Protein AF-A0A1H8EDW8-F1 (afdb_monomer)

Solvent-accessible surface area (backbone atoms only — not comparable to full-atom values): 11676 Å² total; per-residue (Å²): 140,81,87,70,78,79,66,69,90,59,44,51,80,89,35,45,65,49,53,5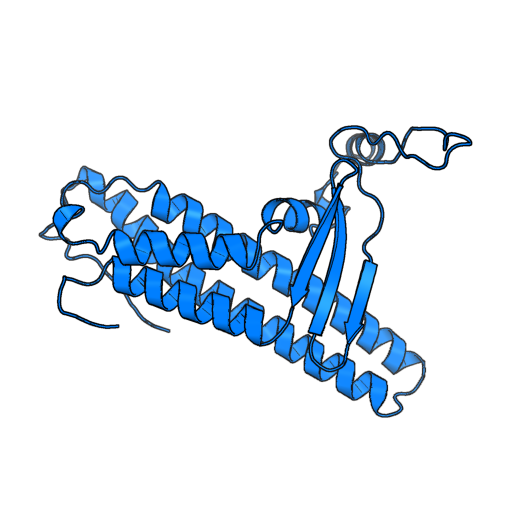3,47,39,40,52,32,56,49,50,37,52,51,21,39,52,44,26,43,53,17,41,51,46,26,55,50,24,52,52,50,43,72,72,70,45,56,75,70,54,34,55,52,25,54,50,43,36,51,49,18,58,37,46,28,41,49,18,55,31,52,32,52,52,35,52,51,51,56,72,64,53,76,49,76,71,53,53,87,48,37,36,64,66,35,39,50,50,20,52,49,52,47,46,73,77,46,73,39,37,74,59,41,35,71,66,57,48,53,78,63,77,65,27,90,43,74,69,44,44,57,68,31,42,84,86,71,79,82,45,99,80,76,62,77,85,50,54,86,66,27,62,54,70,85,43,76,52,80,51,99,73,36,38,36,42,37,33,31,50,52,63,39,82,36,58,53,68,47,32,64,73,52,46,53,47,44,50,52,27,48,52,25,47,54,38,14,69,32,55,84,93,55,83,124

Secondary structure (DSSP, 8-state):
-------TTTS-GGGHHHHHHHHHHHHHHHHHHHHHHHHHHHHHHHHHHHHTT--HHHHHHHHHHHHHHHHHHHHHHHHHHHHHHHHHH---TTTTTTS-HHHHHHHHHHHHHH-TTHHHHHHHHS-TTTT-SSHHHHHHHS--SPPPTT----PPTT-EEEEEEEEETTEEEEEEEETTEEEEEEEEHHHHHHHHHHHHHHHHHHS-TT---

pLDDT: mean 84.95, std 16.64, range [42.22, 98.44]

Foldseek 3Di:
DDADADDPVLFDPVQVVLRVLLRVLLVLLVVLLVQLVVLLVQLLVLVVCLVVDDDPVSVVVSVVSNLVSQLSNLVSLVSNVVSLVSNVPRDTPSCLVFFDVVLNVVLVVLSCVQAVCSVQVNLQSPDLCVQPVDPVSNVVQDQPDDQPPVNQDQFDQNHWDDWDWDDDNFWIKTWIAHSNDIDIHISGPVSSVSSVSSSQSSSNRRDGPPDHD

Sequence (213 aa):
MRFFQFDRSLISFDERADAEQVERCLLSMQRAEEDFRSSLDLYNYAFRRKRGGSVPYESKRMVQWMKIAGRNGAIAANSFSQMTIIINGADLPSVRGEWNADAKKKARRLFQCEFPDILAIRASAAHPEELGTNPAERMKHRLKQPVSLSGVLQAAAGTFVSDHLSAYDSKLVYNATYNGVMVGYELSEPKADALSRAVDLYFNAFLPVGQEA

Mean predicted aligned error: 7.92 Å

Structure (mmCIF, N/CA/C/O backbone):
data_AF-A0A1H8EDW8-F1
#
_entry.id   AF-A0A1H8EDW8-F1
#
loop_
_atom_site.group_PDB
_atom_site.id
_atom_site.type_symbol
_atom_site.label_atom_id
_atom_site.label_alt_id
_atom_site.label_comp_id
_atom_site.label_asym_id
_atom_site.label_entity_id
_atom_site.label_seq_id
_atom_site.pdbx_PDB_ins_code
_atom_site.Cartn_x
_atom_site.Cartn_y
_atom_site.Cartn_z
_atom_site.occupancy
_atom_site.B_iso_or_equiv
_atom_site.auth_seq_id
_atom_site.auth_comp_id
_atom_site.auth_asym_id
_atom_site.auth_atom_id
_atom_site.pdbx_PDB_model_num
ATOM 1 N N . MET A 1 1 ? -14.164 5.929 -5.049 1.00 86.06 1 MET A N 1
ATOM 2 C CA . MET A 1 1 ? -13.861 6.329 -3.657 1.00 86.06 1 MET A CA 1
ATOM 3 C C . MET A 1 1 ? -15.050 5.998 -2.760 1.00 86.06 1 MET A C 1
ATOM 5 O O . MET A 1 1 ? -16.156 6.413 -3.085 1.00 86.06 1 MET A O 1
ATOM 9 N N . ARG A 1 2 ? -14.846 5.227 -1.684 1.00 92.06 2 ARG A N 1
ATOM 10 C CA . ARG A 1 2 ? -15.891 4.929 -0.681 1.00 92.06 2 ARG A CA 1
ATOM 11 C C . ARG A 1 2 ? -15.711 5.851 0.513 1.00 92.06 2 ARG A C 1
ATOM 13 O O . ARG A 1 2 ? -14.583 6.129 0.907 1.00 92.06 2 ARG A O 1
ATOM 20 N N . PHE A 1 3 ? -16.817 6.296 1.084 1.00 90.88 3 PHE A N 1
ATOM 21 C CA . PHE A 1 3 ? -16.811 7.113 2.286 1.00 90.88 3 PHE A CA 1
ATOM 22 C C . PHE A 1 3 ? -17.249 6.260 3.473 1.00 90.88 3 PHE A C 1
ATOM 24 O O . PHE A 1 3 ? -18.213 5.507 3.368 1.00 90.88 3 PHE A O 1
ATOM 31 N N . PHE A 1 4 ? -16.524 6.370 4.580 1.00 92.00 4 PHE A N 1
ATOM 32 C CA . PHE A 1 4 ? -16.867 5.735 5.843 1.00 92.00 4 PHE A CA 1
ATOM 33 C C . PHE A 1 4 ? -16.795 6.792 6.936 1.00 92.00 4 PHE A C 1
ATOM 35 O O . PHE A 1 4 ? -15.835 7.563 6.989 1.00 92.00 4 PHE A O 1
ATOM 42 N N . GLN A 1 5 ? -17.806 6.810 7.794 1.00 93.88 5 GLN A N 1
ATOM 43 C CA . GLN A 1 5 ? -17.860 7.672 8.960 1.00 93.88 5 GLN A CA 1
ATOM 44 C C . GLN A 1 5 ? -18.512 6.896 10.096 1.00 93.88 5 GLN A C 1
ATOM 46 O O . GLN A 1 5 ? -19.554 6.272 9.905 1.00 93.88 5 GLN A O 1
ATOM 51 N N . PHE A 1 6 ? -17.902 6.943 11.274 1.00 92.44 6 PHE A N 1
ATOM 52 C CA . PHE A 1 6 ? -18.491 6.363 12.463 1.00 92.44 6 PHE A CA 1
ATOM 53 C C . PHE A 1 6 ? -19.706 7.168 12.927 1.00 92.44 6 PHE A C 1
ATOM 55 O O . PHE A 1 6 ? -19.716 8.404 12.870 1.00 92.44 6 PHE A O 1
ATOM 62 N N . ASP A 1 7 ? -20.690 6.471 13.491 1.00 92.44 7 ASP A N 1
ATOM 63 C CA . ASP A 1 7 ? -21.786 7.116 14.202 1.00 92.44 7 ASP A CA 1
ATOM 64 C C . ASP A 1 7 ? -21.252 7.815 15.463 1.00 92.44 7 ASP A C 1
ATOM 66 O O . ASP A 1 7 ? -20.829 7.192 16.439 1.00 92.44 7 ASP A O 1
ATOM 70 N N . ARG A 1 8 ? -21.268 9.150 15.442 1.00 93.69 8 ARG A N 1
ATOM 71 C CA . ARG A 1 8 ? -20.778 9.989 16.544 1.00 93.69 8 ARG A CA 1
ATOM 72 C C . ARG A 1 8 ? -21.615 9.862 17.818 1.00 93.69 8 ARG A C 1
ATOM 74 O O . ARG A 1 8 ? -21.144 10.303 18.865 1.00 93.69 8 ARG A O 1
ATOM 81 N N . SER A 1 9 ? -22.826 9.305 17.741 1.00 94.12 9 SER A N 1
ATOM 82 C CA . SER A 1 9 ? -23.663 9.027 18.913 1.00 94.12 9 SER A CA 1
ATOM 83 C C . SER A 1 9 ? -23.181 7.811 19.712 1.00 94.12 9 SER A C 1
ATOM 85 O O . SER A 1 9 ? -23.427 7.748 20.914 1.00 94.12 9 SER A O 1
ATOM 87 N N . LEU A 1 10 ? -22.439 6.900 19.071 1.00 91.69 10 LEU A N 1
ATOM 88 C CA . LEU A 1 10 ? -21.898 5.681 19.679 1.00 91.69 10 LEU A CA 1
ATOM 89 C C . LEU A 1 10 ? -20.472 5.855 20.218 1.00 91.69 10 LEU A C 1
ATOM 91 O O . LEU A 1 10 ? -19.968 4.980 20.912 1.00 91.69 10 LEU A O 1
ATOM 95 N N . ILE A 1 11 ? -19.809 6.972 19.902 1.00 94.25 11 ILE A N 1
ATOM 96 C CA . ILE A 1 11 ? -18.413 7.225 20.278 1.00 94.25 11 ILE A CA 1
ATOM 97 C C . ILE A 1 11 ? -18.340 8.235 21.424 1.00 94.25 11 ILE A C 1
ATOM 99 O O . ILE A 1 11 ? -18.858 9.355 21.324 1.00 94.25 11 ILE A O 1
ATOM 103 N N . SER A 1 12 ? -17.636 7.856 22.494 1.00 95.81 12 SER A N 1
ATOM 104 C CA . SER A 1 12 ? -17.325 8.746 23.616 1.00 95.81 12 SER A CA 1
ATOM 105 C C . SER A 1 12 ? -16.537 9.980 23.152 1.00 95.81 12 SER A C 1
ATOM 107 O O . SER A 1 12 ? -15.856 9.953 22.131 1.00 95.81 12 SER A O 1
ATOM 109 N N . PHE A 1 13 ? -16.632 11.103 23.869 1.00 96.38 13 PHE A N 1
ATOM 110 C CA . PHE A 1 13 ? -15.974 12.345 23.438 1.00 96.38 13 PHE A CA 1
ATOM 111 C C . PHE A 1 13 ? -14.454 12.180 23.255 1.00 96.38 13 PHE A C 1
ATOM 113 O O . PHE A 1 13 ? -13.912 12.659 22.259 1.00 96.38 13 PHE A O 1
ATOM 120 N N . ASP A 1 14 ? -13.807 11.443 24.161 1.00 96.81 14 ASP A N 1
ATOM 121 C CA . ASP A 1 14 ? -12.355 11.232 24.173 1.00 96.81 14 ASP A CA 1
ATOM 122 C C . ASP A 1 14 ? -11.869 10.339 23.014 1.00 96.81 14 ASP A C 1
ATOM 124 O O . ASP A 1 14 ? -10.731 10.460 22.570 1.00 96.81 14 ASP A O 1
ATOM 128 N N . GLU A 1 15 ? -12.745 9.498 22.458 1.00 96.31 15 GLU A N 1
ATOM 129 C CA . GLU A 1 15 ? -12.448 8.593 21.338 1.00 96.31 15 GLU A CA 1
ATOM 130 C C . GLU A 1 15 ? -12.620 9.248 19.954 1.00 96.31 15 GLU A C 1
ATOM 132 O O . GLU A 1 15 ? -12.196 8.700 18.934 1.00 96.31 15 GLU A O 1
ATOM 137 N N . ARG A 1 16 ? -13.242 10.432 19.872 1.00 95.62 16 ARG A N 1
ATOM 138 C CA . ARG A 1 16 ? -13.590 11.058 18.580 1.00 95.62 16 ARG A CA 1
ATOM 139 C C . ARG A 1 16 ? -12.375 11.361 17.711 1.00 95.62 16 ARG A C 1
ATOM 141 O O . ARG A 1 16 ? -12.452 11.193 16.497 1.00 95.62 16 ARG A O 1
ATOM 148 N N . ALA A 1 17 ? -11.265 11.778 18.318 1.00 95.94 17 ALA A N 1
ATOM 149 C CA . ALA A 1 17 ? -10.036 12.083 17.589 1.00 95.94 17 ALA A CA 1
ATOM 150 C C . ALA A 1 17 ? -9.450 10.833 16.908 1.00 95.94 17 ALA A C 1
ATOM 152 O O . ALA A 1 17 ? -9.064 10.892 15.738 1.00 95.94 17 ALA A O 1
ATOM 153 N N . ASP A 1 18 ? -9.451 9.696 17.606 1.00 95.81 18 ASP A N 1
ATOM 154 C CA . ASP A 1 18 ? -8.995 8.411 17.072 1.00 95.81 18 ASP A CA 1
ATOM 155 C C . ASP A 1 18 ? -9.949 7.887 15.991 1.00 95.81 18 ASP A C 1
ATOM 157 O O . ASP A 1 18 ? -9.503 7.395 14.952 1.00 95.81 18 ASP A O 1
ATOM 161 N N . ALA A 1 19 ? -11.261 8.059 16.176 1.00 96.00 19 ALA A N 1
ATOM 162 C CA . ALA A 1 19 ? -12.271 7.688 15.189 1.00 96.00 19 ALA A CA 1
ATOM 163 C C . ALA A 1 19 ? -12.105 8.481 13.883 1.00 96.00 19 ALA A C 1
ATOM 165 O O . ALA A 1 19 ? -12.037 7.895 12.801 1.00 96.00 19 ALA A O 1
ATOM 166 N N . GLU A 1 20 ? -11.953 9.805 13.973 1.00 96.31 20 GLU A N 1
ATOM 167 C CA . GLU A 1 20 ? -11.641 10.662 12.824 1.00 96.31 20 GLU A CA 1
ATOM 168 C C . GLU A 1 20 ? -10.314 10.281 12.164 1.00 96.31 20 GLU A C 1
ATOM 170 O O . GLU A 1 20 ? -10.183 10.312 10.938 1.00 96.31 20 GLU A O 1
ATOM 175 N N . GLN A 1 21 ? -9.308 9.916 12.961 1.00 97.12 21 GLN A N 1
ATOM 176 C CA . GLN A 1 21 ? -8.026 9.475 12.433 1.00 97.12 21 GLN A CA 1
ATOM 177 C C . GLN A 1 21 ? -8.173 8.178 11.629 1.00 97.12 21 GLN A C 1
ATOM 179 O O . GLN A 1 21 ? -7.622 8.091 10.532 1.00 97.12 21 GLN A O 1
ATOM 184 N N . VAL A 1 22 ? -8.944 7.204 12.120 1.00 96.44 22 VAL A N 1
ATOM 185 C CA . VAL A 1 22 ? -9.248 5.961 11.394 1.00 96.44 22 VAL A CA 1
ATOM 186 C C . VAL A 1 22 ? -9.993 6.250 10.087 1.00 96.44 22 VAL A C 1
ATOM 188 O O . VAL A 1 22 ? -9.590 5.735 9.046 1.00 96.44 22 VAL A O 1
ATOM 191 N N . GLU A 1 23 ? -11.011 7.115 10.097 1.00 96.44 23 GLU A N 1
ATOM 192 C CA . GLU A 1 23 ? -11.750 7.524 8.888 1.00 96.44 23 GLU A CA 1
ATOM 193 C C . GLU A 1 23 ? -10.827 8.154 7.835 1.00 96.44 23 GLU A C 1
ATOM 195 O O . GLU A 1 23 ? -10.845 7.772 6.660 1.00 96.44 23 GLU A O 1
ATOM 200 N N . ARG A 1 24 ? -9.955 9.082 8.259 1.00 97.56 24 ARG A N 1
ATOM 201 C CA . ARG A 1 24 ? -8.940 9.684 7.381 1.00 97.56 24 ARG A CA 1
ATOM 202 C C . ARG A 1 24 ? -7.987 8.629 6.832 1.00 97.56 24 ARG A C 1
ATOM 204 O O . ARG A 1 24 ? -7.690 8.649 5.639 1.00 97.56 24 ARG A O 1
ATOM 211 N N . CYS A 1 25 ? -7.531 7.700 7.671 1.00 97.69 25 CYS A N 1
ATOM 212 C CA . CYS A 1 25 ? -6.653 6.617 7.247 1.00 97.69 25 CYS A CA 1
ATOM 213 C C . CYS A 1 25 ? -7.323 5.710 6.205 1.00 97.69 25 CYS A C 1
ATOM 215 O O . CYS A 1 25 ? -6.673 5.384 5.216 1.00 97.69 25 CYS A O 1
ATOM 217 N N . LEU A 1 26 ? -8.605 5.358 6.356 1.00 96.94 26 LEU A N 1
ATOM 218 C CA . LEU A 1 26 ? -9.342 4.560 5.366 1.00 96.94 26 LEU A CA 1
ATOM 219 C C . LEU A 1 26 ? -9.411 5.260 4.001 1.00 96.94 26 LEU A C 1
ATOM 221 O O . LEU A 1 26 ? -9.128 4.638 2.976 1.00 96.94 26 LEU A O 1
ATOM 225 N N . LEU A 1 27 ? -9.701 6.565 3.974 1.00 97.19 27 LEU A N 1
ATOM 226 C CA . LEU A 1 27 ? -9.660 7.361 2.740 1.00 97.19 27 LEU A CA 1
ATOM 227 C C . LEU A 1 27 ? -8.246 7.421 2.143 1.00 97.19 27 LEU A C 1
ATOM 229 O O . LEU A 1 27 ? -8.068 7.264 0.935 1.00 97.19 27 LEU A O 1
ATOM 233 N N . SER A 1 28 ? -7.223 7.613 2.978 1.00 97.50 28 SER A N 1
ATOM 234 C CA . SER A 1 28 ? -5.823 7.604 2.545 1.00 97.50 28 SER A CA 1
ATOM 235 C C . SER A 1 28 ? -5.378 6.249 1.992 1.00 97.50 28 SER A C 1
ATOM 237 O O . SER A 1 28 ? -4.546 6.223 1.090 1.00 97.50 28 SER A O 1
ATOM 239 N N . MET A 1 29 ? -5.926 5.133 2.479 1.00 97.69 29 MET A N 1
ATOM 240 C CA . MET A 1 29 ? -5.639 3.799 1.939 1.00 97.69 29 MET A CA 1
ATOM 241 C C . MET A 1 29 ? -6.199 3.611 0.533 1.00 97.69 29 MET A C 1
ATOM 243 O O . MET A 1 29 ? -5.516 3.019 -0.297 1.00 97.69 29 MET A O 1
ATOM 247 N N . GLN A 1 30 ? -7.390 4.148 0.244 1.00 97.75 30 GLN A N 1
ATOM 248 C CA . GLN A 1 30 ? -7.935 4.144 -1.120 1.00 97.75 30 GLN A CA 1
ATOM 249 C C . GLN A 1 30 ? -7.043 4.932 -2.071 1.00 97.75 30 GLN A C 1
ATOM 251 O O . GLN A 1 30 ? -6.665 4.425 -3.116 1.00 97.75 30 GLN A O 1
ATOM 256 N N . ARG A 1 31 ? -6.624 6.135 -1.665 1.00 98.12 31 ARG A N 1
ATOM 257 C CA . ARG A 1 31 ? -5.706 6.954 -2.470 1.00 98.12 31 ARG A CA 1
ATOM 258 C C . ARG A 1 31 ? -4.367 6.255 -2.696 1.00 98.12 31 ARG A C 1
ATOM 260 O O . ARG A 1 31 ? -3.862 6.260 -3.806 1.00 98.12 31 ARG A O 1
ATOM 267 N N . ALA A 1 32 ? -3.815 5.611 -1.668 1.00 97.81 32 ALA A N 1
ATOM 268 C CA . ALA A 1 32 ? -2.581 4.842 -1.803 1.00 97.81 32 ALA A CA 1
ATOM 269 C C . ALA A 1 32 ? -2.734 3.649 -2.767 1.00 97.81 32 ALA A C 1
ATOM 271 O O . ALA A 1 32 ? -1.799 3.323 -3.493 1.00 97.81 32 ALA A O 1
ATOM 272 N N . GLU A 1 33 ? -3.894 2.995 -2.798 1.00 98.12 33 GLU A N 1
ATOM 273 C CA . GLU A 1 33 ? -4.189 1.942 -3.775 1.00 98.12 33 GLU A CA 1
ATOM 274 C C . GLU A 1 33 ? -4.312 2.502 -5.204 1.00 98.12 33 GLU A C 1
ATOM 276 O O . GLU A 1 33 ? -3.674 1.976 -6.120 1.00 98.12 33 GLU A O 1
ATOM 281 N N . GLU A 1 34 ? -5.021 3.618 -5.382 1.00 98.25 34 GLU A N 1
ATOM 282 C CA . GLU A 1 34 ? -5.145 4.335 -6.660 1.00 98.25 34 GLU A CA 1
ATOM 283 C C . GLU A 1 34 ? -3.776 4.828 -7.180 1.00 98.25 34 GLU A C 1
ATOM 285 O O . GLU A 1 34 ? -3.457 4.671 -8.363 1.00 98.25 34 GLU A O 1
ATOM 290 N N . ASP A 1 35 ? -2.921 5.359 -6.302 1.00 98.19 35 ASP A N 1
ATOM 291 C CA . ASP A 1 35 ? -1.556 5.800 -6.621 1.00 98.19 35 ASP A CA 1
ATOM 292 C C . ASP A 1 35 ? -0.660 4.623 -7.042 1.00 98.19 35 ASP A C 1
ATOM 294 O O . ASP A 1 35 ? 0.172 4.742 -7.953 1.00 98.19 35 ASP A O 1
ATOM 298 N N . PHE A 1 36 ? -0.832 3.461 -6.403 1.00 97.81 36 PHE A N 1
ATOM 299 C CA . PHE A 1 36 ? -0.118 2.240 -6.772 1.00 97.81 36 PHE A CA 1
ATOM 300 C C . PHE A 1 36 ? -0.534 1.761 -8.168 1.00 97.81 36 PHE A C 1
ATOM 302 O O . PHE A 1 36 ? 0.333 1.479 -8.999 1.00 97.81 36 PHE A O 1
ATOM 309 N N . ARG A 1 37 ? -1.842 1.733 -8.460 1.00 98.44 37 ARG A N 1
ATOM 310 C CA . ARG A 1 37 ? -2.369 1.403 -9.797 1.00 98.44 37 ARG A CA 1
ATOM 311 C C . ARG A 1 37 ? -1.885 2.384 -10.858 1.00 98.44 37 ARG A C 1
ATOM 313 O O . ARG A 1 37 ? -1.361 1.965 -11.882 1.00 98.44 37 ARG A O 1
ATOM 320 N N . SER A 1 38 ? -1.929 3.680 -10.568 1.00 98.44 38 SER A N 1
ATOM 321 C CA . SER A 1 38 ? -1.423 4.719 -11.473 1.00 98.44 38 SER A CA 1
ATOM 322 C C . SER A 1 38 ? 0.071 4.544 -11.774 1.00 98.44 38 SER A C 1
ATOM 324 O O . SER A 1 38 ? 0.531 4.755 -12.899 1.00 98.44 38 SER A O 1
ATOM 326 N N . SER A 1 39 ? 0.849 4.107 -10.779 1.00 97.75 39 SER A N 1
ATOM 327 C CA . SER A 1 39 ? 2.265 3.774 -10.958 1.00 97.75 39 SER A CA 1
ATOM 328 C C . SER A 1 39 ? 2.452 2.548 -11.858 1.00 97.75 39 SER A C 1
ATOM 330 O O . SER A 1 39 ? 3.327 2.550 -12.726 1.00 97.75 39 SER A O 1
ATOM 332 N N . LEU A 1 40 ? 1.619 1.517 -11.698 1.00 98.25 40 LEU A N 1
ATOM 333 C CA . LEU A 1 40 ? 1.610 0.339 -12.565 1.00 98.25 40 LEU A CA 1
ATOM 334 C C . LEU A 1 40 ? 1.231 0.695 -14.013 1.00 98.25 40 LEU A C 1
ATOM 336 O O . LEU A 1 40 ? 1.900 0.251 -14.947 1.00 98.25 40 LEU A O 1
ATOM 340 N N . ASP A 1 41 ? 0.237 1.556 -14.213 1.00 98.19 41 ASP A N 1
ATOM 341 C CA . ASP A 1 41 ? -0.164 2.035 -15.539 1.00 98.19 41 ASP A CA 1
ATOM 342 C C . ASP A 1 41 ? 0.962 2.805 -16.233 1.00 98.19 41 ASP A C 1
ATOM 344 O O . ASP A 1 41 ? 1.266 2.558 -17.408 1.00 98.19 41 ASP A O 1
ATOM 348 N N . LEU A 1 42 ? 1.645 3.687 -15.495 1.00 97.75 42 LEU A N 1
ATOM 349 C CA . LEU A 1 42 ? 2.825 4.395 -15.986 1.00 97.75 42 LEU A CA 1
ATOM 350 C C . LEU A 1 42 ? 3.931 3.415 -16.398 1.00 97.75 42 LEU A C 1
ATOM 352 O O . LEU A 1 42 ? 4.547 3.588 -17.457 1.00 97.75 42 LEU A O 1
ATOM 356 N N . TYR A 1 43 ? 4.173 2.378 -15.592 1.00 97.31 43 TYR A N 1
ATOM 357 C CA . TYR A 1 43 ? 5.125 1.324 -15.924 1.00 97.31 43 TYR A CA 1
ATOM 358 C C . TYR A 1 43 ? 4.736 0.606 -17.222 1.00 97.31 43 TYR A C 1
ATOM 360 O O . TYR A 1 43 ? 5.535 0.561 -18.160 1.00 97.31 43 TYR A O 1
ATOM 368 N N . ASN A 1 44 ? 3.501 0.109 -17.308 1.00 96.81 44 ASN A N 1
ATOM 369 C CA . ASN A 1 44 ? 2.985 -0.625 -18.462 1.00 96.81 44 ASN A CA 1
ATOM 370 C C . ASN A 1 44 ? 3.032 0.220 -19.742 1.00 96.81 44 ASN A C 1
ATOM 372 O O . ASN A 1 44 ? 3.327 -0.288 -20.829 1.00 96.81 44 ASN A O 1
ATOM 376 N N . TYR A 1 45 ? 2.751 1.520 -19.639 1.00 96.00 45 TYR A N 1
ATOM 377 C CA . TYR A 1 45 ? 2.896 2.465 -20.743 1.00 96.00 45 TYR A CA 1
ATOM 378 C C . TYR A 1 45 ? 4.362 2.603 -21.181 1.00 96.00 45 TYR A C 1
ATOM 380 O O . TYR A 1 45 ? 4.686 2.375 -22.352 1.00 96.00 45 TYR A O 1
ATOM 388 N N . ALA A 1 46 ? 5.261 2.927 -20.246 1.00 95.56 46 ALA A N 1
ATOM 389 C CA . ALA A 1 46 ? 6.673 3.156 -20.542 1.00 95.56 46 ALA A CA 1
ATOM 390 C C . ALA A 1 46 ? 7.355 1.898 -21.104 1.00 95.56 46 ALA A C 1
ATOM 392 O O . ALA A 1 46 ? 8.127 1.971 -22.065 1.00 95.56 46 ALA A O 1
ATOM 393 N N . PHE A 1 47 ? 7.030 0.733 -20.545 1.00 95.25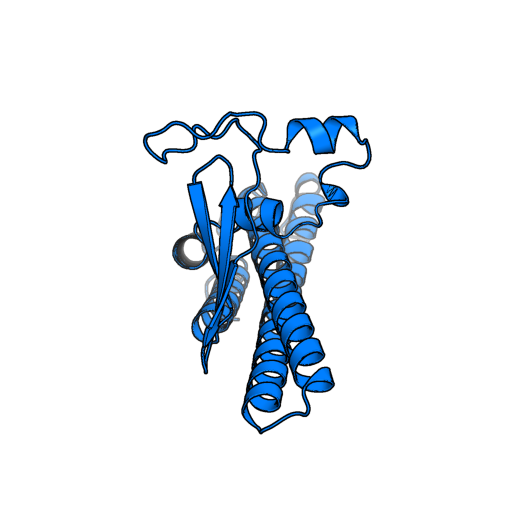 47 PHE A N 1
ATOM 394 C CA . PHE A 1 47 ? 7.559 -0.553 -20.970 1.00 95.25 47 PHE A CA 1
ATOM 395 C C . PHE A 1 47 ? 7.129 -0.907 -22.402 1.00 95.25 47 PHE A C 1
ATOM 397 O O . PHE A 1 47 ? 7.981 -1.199 -23.249 1.00 95.25 47 PHE A O 1
ATOM 404 N N . ARG A 1 48 ? 5.827 -0.806 -22.716 1.00 94.31 48 ARG A N 1
ATOM 405 C CA . ARG A 1 48 ? 5.308 -1.054 -24.075 1.00 94.31 48 ARG A CA 1
ATOM 406 C C . ARG A 1 48 ? 5.928 -0.108 -25.098 1.00 94.31 48 ARG A C 1
ATOM 408 O O . ARG A 1 48 ? 6.364 -0.552 -26.161 1.00 94.31 48 ARG A O 1
ATOM 415 N N . ARG A 1 49 ? 6.037 1.182 -24.765 1.00 93.50 49 ARG A N 1
ATOM 416 C CA . ARG A 1 49 ? 6.637 2.186 -25.654 1.00 93.50 49 ARG A CA 1
ATOM 417 C C . ARG A 1 49 ? 8.115 1.901 -25.926 1.00 93.50 49 ARG A C 1
ATOM 419 O O . ARG A 1 49 ? 8.548 2.018 -27.068 1.00 93.50 49 ARG A O 1
ATOM 426 N N . LYS A 1 50 ? 8.868 1.466 -24.910 1.00 91.75 50 LYS A N 1
ATOM 427 C CA . LYS A 1 50 ? 10.273 1.059 -25.053 1.00 91.75 50 LYS A CA 1
ATOM 428 C C . LYS A 1 50 ? 10.433 -0.163 -25.967 1.00 91.75 50 LYS A C 1
ATOM 430 O O . LYS A 1 50 ? 11.345 -0.181 -26.790 1.00 91.75 50 LYS A O 1
ATOM 435 N N . ARG A 1 51 ? 9.568 -1.182 -25.839 1.00 89.75 51 ARG A N 1
ATOM 436 C CA . ARG A 1 51 ? 9.613 -2.389 -26.691 1.00 89.75 51 ARG A CA 1
ATOM 437 C C . ARG A 1 51 ? 9.222 -2.116 -28.143 1.00 89.75 51 ARG A C 1
ATOM 439 O O . ARG A 1 51 ? 9.769 -2.758 -29.030 1.00 89.75 51 ARG A O 1
ATOM 446 N N . GLY A 1 52 ? 8.327 -1.161 -28.393 1.00 88.50 52 GLY A N 1
ATOM 447 C CA . GLY A 1 52 ? 7.817 -0.822 -29.727 1.00 88.50 52 GLY A CA 1
ATOM 448 C C . GLY A 1 52 ? 8.799 -0.123 -30.680 1.00 88.50 52 GLY A C 1
ATOM 449 O O . GLY A 1 52 ? 8.348 0.491 -31.639 1.00 88.50 52 GLY A O 1
ATOM 450 N N . GLY A 1 53 ? 10.113 -0.176 -30.433 1.00 77.44 53 GLY A N 1
ATOM 451 C CA . GLY A 1 53 ? 11.124 0.375 -31.346 1.00 77.44 53 GLY A CA 1
ATOM 452 C C . GLY A 1 53 ? 11.390 1.878 -31.200 1.00 77.44 53 GLY A C 1
ATOM 453 O O . GLY A 1 53 ? 11.746 2.533 -32.174 1.00 77.44 53 GLY A O 1
ATOM 454 N N . SER A 1 54 ? 11.228 2.439 -29.996 1.00 74.88 54 SER A N 1
ATOM 455 C CA . SER A 1 54 ? 11.520 3.854 -29.717 1.00 74.88 54 SER A CA 1
ATOM 456 C C . SER A 1 54 ? 12.966 4.239 -30.074 1.00 74.88 54 SER A C 1
ATOM 458 O O . SER A 1 54 ? 13.892 3.470 -29.795 1.00 74.88 54 SER A O 1
ATOM 460 N N . VAL A 1 55 ? 13.182 5.449 -30.610 1.00 81.50 55 VAL A N 1
ATOM 461 C CA . VAL A 1 55 ? 14.533 5.974 -30.901 1.00 81.50 55 VAL A CA 1
ATOM 462 C C . VAL A 1 55 ? 15.397 6.025 -29.624 1.00 81.50 55 VAL A C 1
ATOM 464 O O . VAL A 1 55 ? 14.853 6.133 -28.521 1.00 81.50 55 VAL A O 1
ATOM 467 N N . PRO A 1 56 ? 16.746 5.988 -29.705 1.00 81.00 56 PRO A N 1
ATOM 468 C CA . PRO A 1 56 ? 17.609 5.826 -28.525 1.00 81.00 56 PRO A CA 1
ATOM 469 C C . PRO A 1 56 ? 17.352 6.820 -27.381 1.00 81.00 56 PRO A C 1
ATOM 471 O O . PRO A 1 56 ? 17.412 6.456 -26.205 1.00 81.00 56 PRO A O 1
ATOM 474 N N . TYR A 1 57 ? 17.039 8.074 -27.711 1.00 80.00 57 TYR A N 1
ATOM 475 C CA . TYR A 1 57 ? 16.702 9.101 -26.725 1.00 80.00 57 TYR A CA 1
ATOM 476 C C . TYR A 1 57 ? 15.376 8.814 -25.995 1.00 80.00 57 TYR A C 1
ATOM 478 O O . TYR A 1 57 ? 15.306 8.919 -24.769 1.00 80.00 57 TYR A O 1
ATOM 486 N N . GLU A 1 58 ? 14.344 8.386 -26.722 1.00 84.81 58 GLU A N 1
ATOM 487 C CA . GLU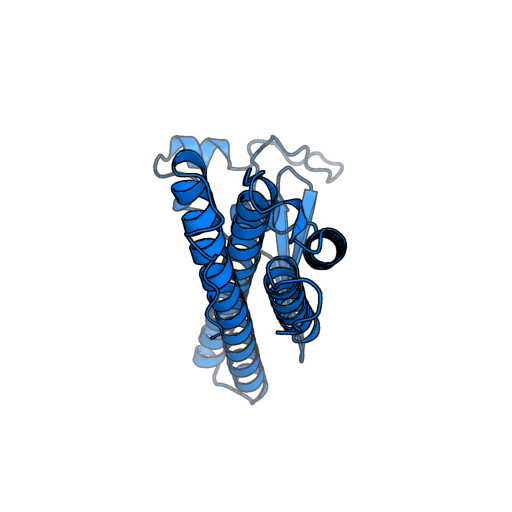 A 1 58 ? 13.060 7.991 -26.138 1.00 84.81 58 GLU A CA 1
ATOM 488 C C . GLU A 1 58 ? 13.203 6.747 -25.262 1.00 84.81 58 GLU A C 1
ATOM 490 O O . GLU A 1 58 ? 12.651 6.710 -24.165 1.00 84.81 58 GLU A O 1
ATOM 495 N N . SER A 1 59 ? 14.017 5.774 -25.679 1.00 87.00 59 SER A N 1
ATOM 496 C CA . SER A 1 59 ? 14.300 4.576 -24.882 1.00 87.00 59 SER A CA 1
ATOM 497 C C . SER A 1 59 ? 14.896 4.931 -23.512 1.00 87.00 59 SER A C 1
ATOM 499 O O . SER A 1 59 ? 14.437 4.432 -22.481 1.00 87.00 59 SER A O 1
ATOM 501 N N . LYS A 1 60 ? 15.851 5.877 -23.463 1.00 89.44 60 LYS A N 1
ATOM 502 C CA . LYS A 1 60 ? 16.396 6.397 -22.194 1.00 89.44 60 LYS A CA 1
ATOM 503 C C . LYS A 1 60 ? 15.316 7.060 -21.339 1.00 89.44 60 LYS A C 1
ATOM 505 O O . LYS A 1 60 ? 15.264 6.810 -20.136 1.00 89.44 60 LYS A O 1
ATOM 510 N N . ARG A 1 61 ? 14.444 7.874 -21.945 1.00 92.50 61 ARG A N 1
ATOM 511 C CA . ARG A 1 61 ? 13.326 8.528 -21.246 1.00 92.50 61 ARG A CA 1
ATOM 512 C C . ARG A 1 61 ? 12.351 7.503 -20.660 1.00 92.50 61 ARG A C 1
ATOM 514 O O . ARG A 1 61 ? 11.991 7.625 -19.493 1.00 92.50 61 ARG A O 1
ATOM 521 N N . MET A 1 62 ? 11.986 6.469 -21.417 1.00 94.00 62 MET A N 1
ATOM 522 C CA . MET A 1 62 ? 11.097 5.404 -20.941 1.00 94.00 62 MET A CA 1
ATOM 523 C C . MET A 1 62 ? 11.708 4.638 -19.767 1.00 94.00 62 MET A C 1
ATOM 525 O O . MET A 1 62 ? 11.008 4.340 -18.807 1.00 94.00 62 MET A O 1
ATOM 529 N N . VAL A 1 63 ? 13.024 4.397 -19.767 1.00 91.56 63 VAL A N 1
ATOM 530 C CA . VAL A 1 63 ? 13.703 3.802 -18.604 1.00 91.56 63 VAL A CA 1
ATOM 531 C C . VAL A 1 63 ? 13.584 4.671 -17.351 1.00 91.56 63 VAL A C 1
ATOM 533 O O . VAL A 1 63 ? 13.367 4.136 -16.265 1.00 91.56 63 VAL A O 1
ATOM 536 N N . GLN A 1 64 ? 13.676 5.997 -17.481 1.00 92.06 64 GLN A N 1
ATOM 537 C CA . GLN A 1 64 ? 13.457 6.898 -16.344 1.00 92.06 64 GLN A CA 1
ATOM 538 C C . GLN A 1 64 ? 12.001 6.885 -15.871 1.00 92.06 64 GLN A C 1
ATOM 540 O O . GLN A 1 64 ? 11.749 6.920 -14.674 1.00 92.06 64 GLN A O 1
ATOM 545 N N . TRP A 1 65 ? 11.035 6.770 -16.781 1.00 95.06 65 TRP A N 1
ATOM 546 C CA . TRP A 1 65 ? 9.623 6.660 -16.405 1.00 95.06 65 TRP A CA 1
ATOM 547 C C . TRP A 1 65 ? 9.318 5.352 -15.673 1.00 95.06 65 TRP A C 1
ATOM 549 O O . TRP A 1 65 ? 8.630 5.378 -14.659 1.00 95.06 65 TRP A O 1
ATOM 559 N N . MET A 1 66 ? 9.904 4.229 -16.104 1.00 94.31 66 MET A N 1
ATOM 560 C CA . MET A 1 66 ? 9.819 2.965 -15.359 1.00 94.31 66 MET A CA 1
ATOM 561 C C . MET A 1 66 ? 10.435 3.093 -13.955 1.00 94.31 66 MET A C 1
ATOM 563 O O . MET A 1 66 ? 9.891 2.553 -12.998 1.00 94.31 66 MET A O 1
ATOM 567 N N . LYS A 1 67 ? 11.542 3.839 -13.807 1.00 91.62 67 LYS A N 1
ATOM 568 C CA . LYS A 1 67 ? 12.139 4.152 -12.494 1.00 91.62 67 LYS A CA 1
ATOM 569 C C . LYS A 1 67 ? 11.192 4.951 -11.604 1.00 91.62 67 LYS A C 1
ATOM 571 O O . LYS A 1 67 ? 11.030 4.605 -10.439 1.00 91.62 67 LYS A O 1
ATOM 576 N N . ILE A 1 68 ? 10.573 5.997 -12.149 1.00 92.69 68 ILE A N 1
ATOM 577 C CA . ILE A 1 68 ? 9.602 6.832 -11.430 1.00 92.69 68 ILE A CA 1
ATOM 578 C C . ILE A 1 68 ? 8.406 5.985 -10.986 1.00 92.69 68 ILE A C 1
ATOM 580 O O . ILE A 1 68 ? 8.058 6.015 -9.811 1.00 92.69 68 ILE A O 1
ATOM 584 N N . ALA A 1 69 ? 7.849 5.164 -11.879 1.00 95.12 69 ALA A N 1
ATOM 585 C CA . ALA A 1 69 ? 6.780 4.223 -11.553 1.00 95.12 69 ALA A CA 1
ATOM 586 C C . ALA A 1 69 ? 7.165 3.287 -10.393 1.00 95.12 69 ALA A C 1
ATOM 588 O O . ALA A 1 69 ? 6.443 3.190 -9.404 1.00 95.12 69 ALA A O 1
ATOM 589 N N . GLY A 1 70 ? 8.343 2.660 -10.467 1.00 93.06 70 GLY A N 1
ATOM 590 C CA . GLY A 1 70 ? 8.848 1.787 -9.406 1.00 93.06 70 GLY A CA 1
ATOM 591 C C . GLY A 1 70 ? 9.098 2.495 -8.071 1.00 93.06 70 GLY A C 1
ATOM 592 O O . GLY A 1 70 ? 8.996 1.868 -7.024 1.00 93.06 70 GLY A O 1
ATOM 593 N N . ARG A 1 71 ? 9.398 3.794 -8.055 1.00 90.88 71 ARG A N 1
ATOM 594 C CA . ARG A 1 71 ? 9.534 4.552 -6.799 1.00 90.88 71 ARG A CA 1
ATOM 595 C C . ARG A 1 71 ? 8.175 4.951 -6.236 1.00 90.88 71 ARG A C 1
ATOM 597 O O . ARG A 1 71 ? 7.919 4.722 -5.057 1.00 90.88 71 ARG A O 1
ATOM 604 N N . ASN A 1 72 ? 7.291 5.472 -7.082 1.00 93.50 72 ASN A N 1
ATOM 605 C CA . ASN A 1 72 ? 5.952 5.898 -6.681 1.00 93.50 72 ASN A CA 1
ATOM 606 C C . ASN A 1 72 ? 5.117 4.723 -6.155 1.00 93.50 72 ASN A C 1
ATOM 608 O O . ASN A 1 72 ? 4.496 4.857 -5.103 1.00 93.50 72 ASN A O 1
ATOM 612 N N . GLY A 1 73 ? 5.192 3.549 -6.791 1.00 95.25 73 GLY A N 1
ATOM 613 C CA . GLY A 1 73 ? 4.544 2.334 -6.287 1.00 95.25 73 GLY A CA 1
ATOM 614 C C . GLY A 1 73 ? 5.036 1.937 -4.890 1.00 95.25 73 GLY A C 1
ATOM 615 O O . GLY A 1 73 ? 4.243 1.569 -4.026 1.00 95.25 73 GLY A O 1
ATOM 616 N N . ALA A 1 74 ? 6.333 2.098 -4.615 1.00 92.75 74 ALA A N 1
ATOM 617 C CA . ALA A 1 74 ? 6.906 1.789 -3.308 1.00 92.75 74 ALA A CA 1
ATOM 618 C C . ALA A 1 74 ? 6.427 2.777 -2.235 1.00 92.75 74 ALA A C 1
ATOM 620 O O . ALA A 1 74 ? 6.089 2.381 -1.119 1.00 92.75 74 ALA A O 1
ATOM 621 N N . ILE A 1 75 ? 6.373 4.068 -2.580 1.00 92.31 75 ILE A N 1
ATOM 622 C CA . ILE A 1 75 ? 5.853 5.126 -1.707 1.00 92.31 75 ILE A CA 1
ATOM 623 C C . ILE A 1 75 ? 4.384 4.859 -1.381 1.00 92.31 75 ILE A C 1
ATOM 625 O O . ILE A 1 75 ? 4.017 4.895 -0.209 1.00 92.31 75 ILE A O 1
ATOM 629 N N . ALA A 1 76 ? 3.571 4.541 -2.388 1.00 96.00 76 ALA A N 1
ATOM 630 C CA . ALA A 1 76 ? 2.155 4.239 -2.239 1.00 96.00 76 ALA A CA 1
ATOM 631 C C . ALA A 1 76 ? 1.921 3.030 -1.312 1.00 96.00 76 ALA A C 1
ATOM 633 O O . ALA A 1 76 ? 1.229 3.147 -0.298 1.00 96.00 76 ALA A O 1
ATOM 634 N N . ALA A 1 77 ? 2.586 1.899 -1.572 1.00 96.44 77 ALA A N 1
ATOM 635 C CA . ALA A 1 77 ? 2.482 0.711 -0.722 1.00 96.44 77 ALA A CA 1
ATOM 636 C C . ALA A 1 77 ? 3.007 0.960 0.706 1.00 96.44 77 ALA A C 1
ATOM 638 O O . ALA A 1 77 ? 2.421 0.490 1.682 1.00 96.44 77 ALA A O 1
ATOM 639 N N . ASN A 1 78 ? 4.066 1.753 0.882 1.00 94.56 78 ASN A N 1
ATOM 640 C CA . ASN A 1 78 ? 4.501 2.143 2.220 1.00 94.56 78 ASN A CA 1
ATOM 641 C C . ASN A 1 78 ? 3.479 3.057 2.920 1.00 94.56 78 ASN A C 1
ATOM 643 O O . ASN A 1 78 ? 3.225 2.872 4.108 1.00 94.56 78 ASN A O 1
ATOM 647 N N . SER A 1 79 ? 2.899 4.039 2.225 1.00 95.50 79 SER A N 1
ATOM 648 C CA . SER A 1 79 ? 1.847 4.899 2.784 1.00 95.50 79 SER A CA 1
ATOM 649 C C . SER A 1 79 ? 0.673 4.057 3.272 1.00 95.50 79 SER A C 1
ATOM 651 O O . SER A 1 79 ? 0.212 4.255 4.394 1.00 95.50 79 SER A O 1
ATOM 653 N N . PHE A 1 80 ? 0.282 3.042 2.498 1.00 97.44 80 PHE A N 1
ATOM 654 C CA . PHE A 1 80 ? -0.685 2.034 2.922 1.00 97.44 80 PHE A CA 1
ATOM 655 C C . PHE A 1 80 ? -0.259 1.355 4.230 1.00 97.44 80 PHE A C 1
ATOM 657 O O . PHE A 1 80 ? -1.025 1.341 5.193 1.00 97.44 80 PHE A O 1
ATOM 664 N N . SER A 1 81 ? 0.989 0.873 4.318 1.00 96.50 81 SER A N 1
ATOM 665 C CA . SER A 1 81 ? 1.536 0.277 5.546 1.00 96.50 81 SER A CA 1
ATOM 666 C C . SER A 1 81 ? 1.428 1.211 6.755 1.00 96.50 81 SER A C 1
ATOM 668 O O . SER A 1 81 ? 1.071 0.750 7.837 1.00 96.50 81 SER A O 1
ATOM 670 N N . GLN A 1 82 ? 1.710 2.507 6.603 1.00 95.88 82 GLN A N 1
ATOM 671 C CA . GLN A 1 82 ? 1.597 3.472 7.703 1.00 95.88 82 GLN A CA 1
ATOM 672 C C . GLN A 1 82 ? 0.148 3.607 8.185 1.00 95.88 82 GLN A C 1
ATOM 674 O O . GLN A 1 82 ? -0.102 3.571 9.389 1.00 95.88 82 GLN A O 1
ATOM 679 N N . MET A 1 83 ? -0.817 3.658 7.261 1.00 97.50 83 MET A N 1
ATOM 680 C CA . MET A 1 83 ? -2.240 3.676 7.618 1.00 97.50 83 MET A CA 1
ATOM 681 C C . MET A 1 83 ? -2.654 2.394 8.345 1.00 97.50 83 MET A C 1
ATOM 683 O O . MET A 1 83 ? -3.362 2.473 9.346 1.00 97.50 83 MET A O 1
ATOM 687 N N . THR A 1 84 ? -2.154 1.221 7.928 1.00 96.44 84 THR A N 1
ATOM 688 C CA . THR A 1 84 ? -2.428 -0.027 8.663 1.00 96.44 84 THR A CA 1
ATOM 689 C C . THR A 1 84 ? -1.906 0.019 10.098 1.00 96.44 84 THR A C 1
ATOM 691 O O . THR A 1 84 ? -2.567 -0.504 10.991 1.00 96.44 84 THR A O 1
ATOM 694 N N . ILE A 1 85 ? -0.748 0.639 10.352 1.00 95.62 85 ILE A N 1
ATOM 695 C CA . ILE A 1 85 ? -0.187 0.763 11.705 1.00 95.62 85 ILE A CA 1
ATOM 696 C C . ILE A 1 85 ? -1.090 1.651 12.563 1.00 95.62 85 ILE A C 1
ATOM 698 O O . ILE A 1 85 ? -1.464 1.239 13.658 1.00 95.62 85 ILE A O 1
ATOM 702 N N . ILE A 1 86 ? -1.496 2.813 12.042 1.00 95.69 86 ILE A N 1
ATOM 703 C CA . ILE A 1 86 ? -2.368 3.761 12.751 1.00 95.69 86 ILE A CA 1
ATOM 704 C C . ILE A 1 86 ? -3.725 3.116 13.060 1.00 95.69 86 ILE A C 1
ATOM 706 O O . ILE A 1 86 ? -4.137 3.068 14.214 1.00 95.69 86 ILE A O 1
ATOM 710 N N . ILE A 1 87 ? -4.384 2.529 12.058 1.00 95.75 87 ILE A N 1
ATOM 711 C CA . ILE A 1 87 ? -5.691 1.873 12.223 1.00 95.75 87 ILE A CA 1
ATOM 712 C C . ILE A 1 87 ? -5.623 0.714 13.227 1.00 95.75 87 ILE A C 1
ATOM 714 O O . ILE A 1 87 ? -6.568 0.465 13.978 1.00 95.75 87 ILE A O 1
ATOM 718 N N . ASN A 1 88 ? -4.529 -0.050 13.234 1.00 93.38 88 ASN A N 1
ATOM 719 C CA . ASN A 1 88 ? -4.352 -1.150 14.182 1.00 93.38 88 ASN A CA 1
ATOM 720 C C . ASN A 1 88 ? -3.979 -0.679 15.595 1.00 93.38 88 ASN A C 1
ATOM 722 O O . ASN A 1 88 ? -4.184 -1.451 16.527 1.00 93.38 88 ASN A O 1
ATOM 726 N N . GLY A 1 89 ? -3.437 0.532 15.740 1.00 93.94 89 GLY A N 1
ATOM 727 C CA . GLY A 1 89 ? -3.076 1.134 17.023 1.00 93.94 89 GLY A CA 1
ATOM 728 C C . GLY A 1 89 ? -4.173 1.987 17.663 1.00 93.94 89 GLY A C 1
ATOM 729 O O . GLY A 1 89 ? -4.066 2.266 18.849 1.00 93.94 89 GLY A O 1
ATOM 730 N N . ALA A 1 90 ? -5.203 2.383 16.908 1.00 93.69 90 ALA A N 1
ATOM 731 C CA . ALA A 1 90 ? -6.320 3.177 17.421 1.00 93.69 90 ALA A CA 1
ATOM 732 C C . ALA A 1 90 ? -7.094 2.431 18.521 1.00 93.69 90 ALA A C 1
ATOM 734 O O . ALA A 1 90 ? -7.443 1.255 18.343 1.00 93.69 90 ALA A O 1
ATOM 735 N N . ASP A 1 91 ? -7.396 3.126 19.622 1.00 92.56 91 ASP A N 1
ATOM 736 C CA . ASP A 1 91 ? -8.135 2.572 20.757 1.00 92.56 91 ASP A CA 1
ATOM 737 C C . ASP A 1 91 ? -9.540 3.174 20.844 1.00 92.56 91 ASP A C 1
ATOM 739 O O . ASP A 1 91 ? -9.741 4.276 21.340 1.00 92.56 91 ASP A O 1
ATOM 743 N N . LEU A 1 92 ? -10.526 2.431 20.339 1.00 94.00 92 LEU A N 1
ATOM 744 C CA . LEU A 1 92 ? -11.930 2.854 20.300 1.00 94.00 92 LEU A CA 1
ATOM 745 C C . LEU A 1 92 ? -12.805 1.828 21.034 1.00 94.00 92 LEU A C 1
ATOM 747 O O . LEU A 1 92 ? -13.476 1.011 20.392 1.00 94.00 92 LEU A O 1
ATOM 751 N N . PRO A 1 93 ? -12.745 1.770 22.379 1.00 94.38 93 PRO A N 1
ATOM 752 C CA . PRO A 1 93 ? -13.477 0.775 23.153 1.00 94.38 93 PRO A CA 1
ATOM 753 C C . PRO A 1 93 ? -14.999 0.869 22.987 1.00 94.38 93 PRO A C 1
ATOM 755 O O . PRO A 1 93 ? -15.644 -0.180 23.019 1.00 94.38 93 PRO A O 1
ATOM 758 N N . SER A 1 94 ? -15.561 2.061 22.746 1.00 93.06 94 SER A N 1
ATOM 759 C CA . SER A 1 94 ? -17.016 2.250 22.613 1.00 93.06 94 SER A CA 1
ATOM 760 C C . SER A 1 94 ? -17.607 1.498 21.417 1.00 93.06 94 SER A C 1
ATOM 762 O O . SER A 1 94 ? -18.728 1.007 21.488 1.00 93.06 94 SER A O 1
ATOM 764 N N . VAL A 1 95 ? -16.832 1.340 20.339 1.00 89.50 95 VAL A N 1
ATOM 765 C CA . VAL A 1 95 ? -17.265 0.681 19.091 1.00 89.50 95 VAL A CA 1
ATOM 766 C C . VAL A 1 95 ? -16.525 -0.630 18.812 1.00 89.50 95 VAL A C 1
ATOM 768 O O . VAL A 1 95 ? -16.776 -1.292 17.807 1.00 89.50 95 VAL A O 1
ATOM 771 N N . ARG A 1 96 ? -15.634 -1.065 19.714 1.00 88.44 96 ARG A N 1
ATOM 772 C CA . ARG A 1 96 ? -14.819 -2.280 19.540 1.00 88.44 96 ARG A CA 1
ATOM 773 C C . ARG A 1 96 ? -15.665 -3.537 19.318 1.00 88.44 96 ARG A C 1
ATOM 775 O O . ARG A 1 96 ? -15.231 -4.434 18.600 1.00 88.44 96 ARG A O 1
ATOM 782 N N . GLY A 1 97 ? -16.843 -3.603 19.943 1.00 86.12 97 GLY A N 1
ATOM 783 C CA . GLY A 1 97 ? -17.781 -4.721 19.806 1.00 86.12 97 GLY A CA 1
ATOM 784 C C . GLY A 1 97 ? -18.481 -4.792 18.447 1.00 86.12 97 GLY A C 1
ATOM 785 O O . GLY A 1 97 ? -18.970 -5.856 18.083 1.00 86.12 97 GLY A O 1
ATOM 786 N N . GLU A 1 98 ? -18.503 -3.695 17.689 1.00 85.56 98 GLU A N 1
ATOM 787 C CA . GLU A 1 98 ? -19.148 -3.637 16.372 1.00 85.56 98 GLU A CA 1
ATOM 788 C C . GLU A 1 98 ? -18.193 -3.983 15.228 1.00 85.56 98 GLU A C 1
ATOM 790 O O . GLU A 1 98 ? -18.630 -4.303 14.125 1.00 85.56 98 GLU A O 1
ATOM 795 N N . TRP A 1 99 ? -16.884 -3.945 15.477 1.00 88.50 99 TRP A N 1
ATOM 796 C CA . TRP A 1 99 ? -15.888 -4.169 14.440 1.00 88.50 99 TRP A CA 1
ATOM 797 C C . TRP A 1 99 ? -15.690 -5.646 14.132 1.00 88.50 99 TRP A C 1
ATOM 799 O O . TRP A 1 99 ? -15.545 -6.494 15.016 1.00 88.50 99 TRP A O 1
ATOM 809 N N . ASN A 1 100 ? -15.525 -5.946 12.849 1.00 91.94 100 ASN A N 1
ATOM 810 C CA . ASN A 1 100 ? -15.136 -7.270 12.404 1.00 91.94 100 ASN A CA 1
ATOM 811 C C . ASN A 1 100 ? -13.615 -7.463 12.573 1.00 91.94 100 ASN A C 1
ATOM 813 O O . ASN A 1 100 ? -12.809 -7.221 11.665 1.00 91.94 100 ASN A O 1
ATOM 817 N N . ALA A 1 101 ? -13.212 -7.914 13.766 1.00 91.00 101 ALA A N 1
ATOM 818 C CA . ALA A 1 101 ? -11.814 -8.179 14.116 1.00 91.00 101 ALA A CA 1
ATOM 819 C C . ALA A 1 101 ? -11.137 -9.188 13.167 1.00 91.00 101 ALA A C 1
ATOM 821 O O . ALA A 1 101 ? -9.942 -9.063 12.872 1.00 91.00 101 ALA A O 1
ATOM 822 N N . ASP A 1 102 ? -11.896 -10.152 12.641 1.00 92.62 102 ASP A N 1
ATOM 823 C CA . ASP A 1 102 ? -11.393 -11.133 11.681 1.00 92.62 102 ASP A CA 1
ATOM 824 C C . ASP A 1 102 ? -11.085 -10.499 10.324 1.00 92.62 102 ASP A C 1
ATOM 826 O O . ASP A 1 102 ? -10.040 -10.797 9.739 1.00 92.62 102 ASP A O 1
ATOM 830 N N . ALA A 1 103 ? -11.936 -9.594 9.832 1.00 93.62 103 ALA A N 1
ATOM 831 C CA . ALA A 1 103 ? -11.677 -8.837 8.608 1.00 93.62 103 ALA A CA 1
ATOM 832 C C . ALA A 1 103 ? -10.417 -7.971 8.754 1.00 93.62 103 ALA A C 1
ATOM 834 O O . ALA A 1 103 ? -9.516 -8.058 7.915 1.00 93.62 103 ALA A O 1
ATOM 835 N N . LYS A 1 104 ? -10.274 -7.253 9.877 1.00 94.31 104 LYS A N 1
ATOM 836 C CA . LYS A 1 104 ? -9.072 -6.457 10.195 1.00 94.31 104 LYS A CA 1
ATOM 837 C C . LYS A 1 104 ? -7.802 -7.316 10.204 1.00 94.31 104 LYS A C 1
ATOM 839 O O . LYS A 1 104 ? -6.785 -6.957 9.604 1.00 94.31 104 LYS A O 1
AT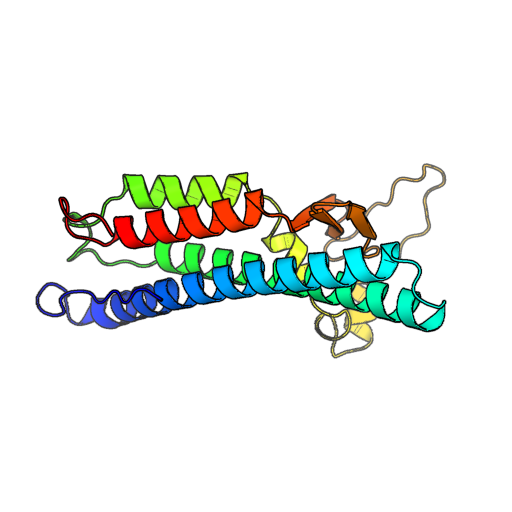OM 844 N N . LYS A 1 105 ? -7.858 -8.491 10.843 1.00 95.25 105 LYS A N 1
ATOM 845 C CA . LYS A 1 105 ? -6.742 -9.450 10.900 1.00 95.25 105 LYS A CA 1
ATOM 846 C C . LYS A 1 105 ? -6.401 -10.020 9.520 1.00 95.25 105 LYS A C 1
ATOM 848 O O . LYS A 1 105 ? -5.217 -10.120 9.187 1.00 95.25 105 LYS A O 1
ATOM 853 N N . LYS A 1 106 ? -7.409 -10.374 8.713 1.00 96.75 106 LYS A N 1
ATOM 854 C CA . LYS A 1 106 ? -7.234 -10.841 7.327 1.00 96.75 106 LYS A CA 1
ATOM 855 C C . LYS A 1 106 ? -6.591 -9.761 6.457 1.00 96.75 106 LYS A C 1
ATOM 857 O O . LYS A 1 106 ? -5.630 -10.075 5.761 1.00 96.75 106 LYS A O 1
ATOM 862 N N . ALA A 1 107 ? -7.048 -8.510 6.554 1.00 96.62 107 ALA A N 1
ATOM 863 C CA . ALA A 1 107 ? -6.500 -7.377 5.808 1.00 96.62 107 ALA A CA 1
ATOM 864 C C . ALA A 1 107 ? -5.010 -7.174 6.109 1.00 96.62 107 ALA A C 1
ATOM 866 O O . ALA A 1 107 ? -4.176 -7.146 5.202 1.00 96.62 107 ALA A O 1
ATOM 867 N N . ARG A 1 108 ? -4.662 -7.123 7.404 1.00 96.38 108 ARG A N 1
ATOM 868 C CA . ARG A 1 108 ? -3.274 -6.985 7.859 1.00 96.38 108 ARG A CA 1
ATOM 869 C C . ARG A 1 108 ? -2.396 -8.121 7.341 1.00 96.38 108 ARG A C 1
ATOM 871 O O . ARG A 1 108 ? -1.309 -7.864 6.832 1.00 96.38 108 ARG A O 1
ATOM 878 N N . ARG A 1 109 ? -2.857 -9.370 7.471 1.00 97.50 109 ARG A N 1
ATOM 879 C CA . ARG A 1 109 ? -2.097 -10.545 7.026 1.00 97.50 109 ARG A CA 1
ATOM 880 C C . ARG A 1 109 ? -1.897 -10.541 5.513 1.00 97.50 109 ARG A C 1
ATOM 882 O O . ARG A 1 109 ? -0.782 -10.791 5.074 1.00 97.50 109 ARG A O 1
ATOM 889 N N . LEU A 1 110 ? -2.944 -10.239 4.742 1.00 97.81 110 LEU A N 1
ATOM 890 C CA . LEU A 1 110 ? -2.863 -10.134 3.286 1.00 97.81 110 LEU A CA 1
ATOM 891 C C . LEU A 1 110 ? -1.788 -9.120 2.884 1.00 97.81 110 LEU A C 1
ATOM 893 O O . LEU A 1 110 ? -0.875 -9.467 2.142 1.00 97.81 110 LEU A O 1
ATOM 897 N N . PHE A 1 111 ? -1.837 -7.908 3.443 1.00 97.19 111 PHE A N 1
ATOM 898 C CA . PHE A 1 111 ? -0.844 -6.879 3.144 1.00 97.19 111 PHE A CA 1
ATOM 899 C C . PHE A 1 111 ? 0.580 -7.311 3.525 1.00 97.19 111 PHE A C 1
ATOM 901 O O . PHE A 1 111 ? 1.488 -7.207 2.710 1.00 97.19 111 PHE A O 1
ATOM 908 N N . GLN A 1 112 ? 0.788 -7.847 4.731 1.00 96.31 112 GLN A N 1
ATOM 909 C CA . GLN A 1 112 ? 2.118 -8.268 5.193 1.00 96.31 112 GLN A CA 1
ATOM 910 C C . GLN A 1 112 ? 2.708 -9.423 4.374 1.00 96.31 112 GLN A C 1
ATOM 912 O O . GLN A 1 112 ? 3.914 -9.454 4.150 1.00 96.31 112 GLN A O 1
ATOM 917 N N . CYS A 1 113 ? 1.879 -10.368 3.922 1.00 96.94 113 CYS A N 1
ATOM 918 C CA . CYS A 1 113 ? 2.325 -11.450 3.046 1.00 96.94 113 CYS A CA 1
ATOM 919 C C . CYS A 1 113 ? 2.715 -10.934 1.656 1.00 96.94 113 CYS A C 1
ATOM 921 O O . CYS A 1 113 ? 3.673 -11.423 1.064 1.00 96.94 113 CYS A O 1
ATOM 923 N N . GLU A 1 114 ? 1.986 -9.947 1.137 1.00 97.44 114 GLU A N 1
ATOM 924 C CA . GLU A 1 114 ? 2.215 -9.413 -0.204 1.00 97.44 114 GLU A CA 1
ATOM 925 C C . GLU A 1 114 ? 3.327 -8.351 -0.239 1.00 97.44 114 GLU A C 1
ATOM 927 O O . GLU A 1 114 ? 3.993 -8.195 -1.262 1.00 97.44 114 GLU A O 1
ATOM 932 N N . PHE A 1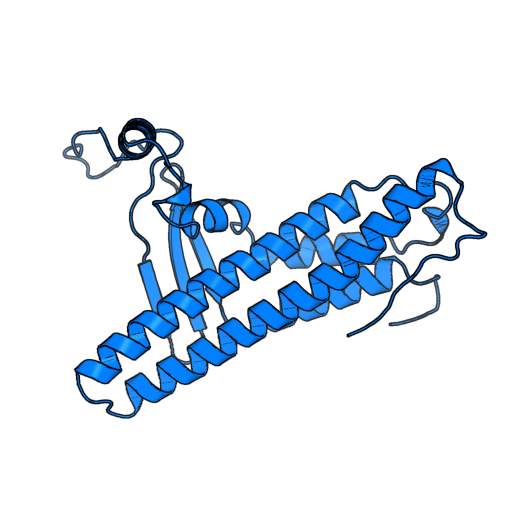 115 ? 3.578 -7.662 0.874 1.00 96.44 115 PHE A N 1
ATOM 933 C CA . PHE A 1 115 ? 4.536 -6.562 0.987 1.00 96.44 115 PHE A CA 1
ATOM 934 C C . PHE A 1 115 ? 5.459 -6.720 2.215 1.00 96.44 115 PHE A C 1
ATOM 936 O O . PHE A 1 115 ? 5.500 -5.828 3.067 1.00 96.44 115 PHE A O 1
ATOM 943 N N . PRO A 1 116 ? 6.213 -7.831 2.336 1.00 94.94 116 PRO A N 1
ATOM 944 C CA . PRO A 1 116 ? 6.974 -8.148 3.550 1.00 94.94 116 PRO A CA 1
ATOM 945 C C . PRO A 1 116 ? 8.064 -7.116 3.875 1.00 94.94 116 PRO A C 1
ATOM 947 O O . PRO A 1 116 ? 8.263 -6.776 5.040 1.00 94.94 116 PRO A O 1
ATOM 950 N N . ASP A 1 117 ? 8.713 -6.558 2.850 1.00 93.50 117 ASP A N 1
ATOM 951 C CA . ASP A 1 117 ? 9.888 -5.690 3.010 1.00 93.50 117 ASP A CA 1
ATOM 952 C C . ASP A 1 117 ? 9.588 -4.196 2.806 1.00 93.50 117 ASP A C 1
ATOM 954 O O . ASP A 1 117 ? 10.500 -3.370 2.716 1.00 93.50 117 ASP A O 1
ATOM 958 N N . ILE A 1 118 ? 8.311 -3.807 2.717 1.00 92.69 118 ILE A N 1
ATOM 959 C CA . ILE A 1 118 ? 7.937 -2.473 2.220 1.00 92.69 118 ILE A CA 1
ATOM 960 C C . ILE A 1 118 ? 8.476 -1.314 3.069 1.00 92.69 118 ILE A C 1
ATOM 962 O O . ILE A 1 118 ? 8.837 -0.264 2.534 1.00 92.69 118 ILE A O 1
ATOM 966 N N 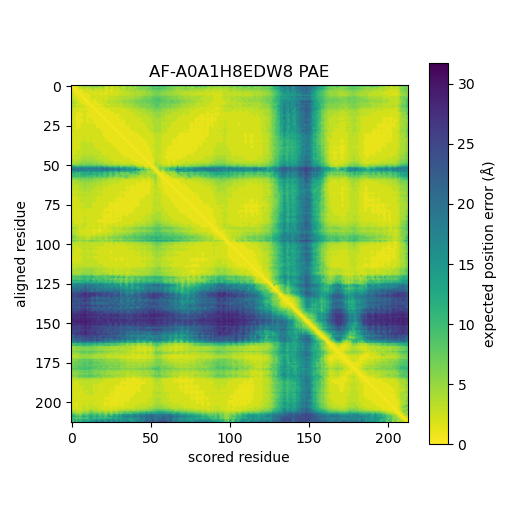. LEU A 1 119 ? 8.606 -1.519 4.382 1.00 88.56 119 LEU A N 1
ATOM 967 C CA . LEU A 1 119 ? 9.180 -0.528 5.295 1.00 88.56 119 LEU A CA 1
ATOM 968 C C . LEU A 1 119 ? 10.665 -0.269 4.998 1.00 88.56 119 LEU A C 1
ATOM 970 O O . LEU A 1 119 ? 11.101 0.882 4.980 1.00 88.56 119 LEU A O 1
ATOM 974 N N . ALA A 1 120 ? 11.432 -1.325 4.720 1.00 86.19 120 ALA A N 1
ATOM 975 C CA . ALA A 1 120 ? 12.842 -1.212 4.352 1.00 86.19 120 ALA A CA 1
ATOM 976 C C . ALA A 1 120 ? 13.005 -0.604 2.951 1.00 86.19 120 ALA A C 1
ATOM 978 O O . ALA A 1 120 ? 13.905 0.200 2.702 1.00 86.19 120 ALA A O 1
ATOM 979 N N . ILE A 1 121 ? 12.087 -0.933 2.041 1.00 83.38 121 ILE A N 1
ATOM 980 C CA . ILE A 1 121 ? 12.116 -0.439 0.666 1.00 83.38 121 ILE A CA 1
ATOM 981 C C . ILE A 1 121 ? 11.857 1.056 0.606 1.00 83.38 121 ILE A C 1
ATOM 983 O O . ILE A 1 121 ? 12.552 1.731 -0.147 1.00 83.38 121 ILE A O 1
ATOM 987 N N . ARG A 1 122 ? 10.944 1.614 1.409 1.00 78.44 122 ARG A N 1
ATOM 988 C CA . ARG A 1 122 ? 10.741 3.072 1.439 1.00 78.44 122 ARG A CA 1
ATOM 989 C C . ARG A 1 122 ? 12.034 3.808 1.778 1.00 78.44 122 ARG A C 1
ATOM 991 O O . ARG A 1 122 ? 12.367 4.769 1.097 1.00 78.44 122 ARG A O 1
ATOM 998 N N . ALA A 1 123 ? 12.780 3.332 2.776 1.00 74.31 123 ALA A N 1
ATOM 999 C CA . ALA A 1 123 ? 14.067 3.924 3.138 1.00 74.31 123 ALA A CA 1
ATOM 1000 C C . ALA A 1 123 ? 15.079 3.869 1.979 1.00 74.31 123 ALA A C 1
ATOM 1002 O O . ALA A 1 123 ? 15.917 4.752 1.859 1.00 74.31 123 ALA A O 1
ATOM 1003 N N . SER A 1 124 ? 14.976 2.858 1.112 1.00 69.56 124 SER A N 1
ATOM 1004 C CA . SER A 1 124 ? 15.810 2.730 -0.088 1.00 69.56 124 SER A CA 1
ATOM 1005 C C . SER A 1 124 ? 15.301 3.511 -1.309 1.00 69.56 124 SER A C 1
ATOM 1007 O O . SER A 1 124 ? 16.091 3.846 -2.185 1.00 69.56 124 SER A O 1
ATOM 1009 N N . ALA A 1 125 ? 13.989 3.749 -1.399 1.00 71.50 125 ALA A N 1
ATOM 1010 C CA . ALA A 1 125 ? 13.330 4.434 -2.510 1.00 71.50 125 ALA A CA 1
ATOM 1011 C C . ALA A 1 125 ? 13.260 5.954 -2.294 1.00 71.50 125 ALA A C 1
ATOM 1013 O O . ALA A 1 125 ? 13.159 6.701 -3.269 1.00 71.50 125 ALA A O 1
ATOM 1014 N N . ALA A 1 126 ? 13.327 6.400 -1.034 1.00 68.12 126 ALA A N 1
ATOM 1015 C CA . ALA A 1 126 ? 13.533 7.791 -0.655 1.00 68.12 126 ALA A CA 1
ATOM 1016 C C . ALA A 1 126 ? 14.821 8.318 -1.302 1.00 68.12 126 ALA A C 1
ATOM 1018 O O . ALA A 1 126 ? 15.822 7.602 -1.409 1.00 68.12 126 ALA A O 1
ATOM 1019 N N . HIS A 1 127 ? 14.795 9.562 -1.783 1.00 60.47 127 HIS A N 1
ATOM 1020 C CA . HIS A 1 127 ? 15.938 10.120 -2.497 1.00 60.47 127 HIS A CA 1
ATOM 1021 C C . HIS A 1 127 ? 17.196 10.100 -1.605 1.00 60.47 127 HIS A C 1
ATOM 1023 O O . HIS A 1 127 ? 17.111 10.426 -0.422 1.00 60.47 127 HIS A O 1
ATOM 1029 N N . PRO A 1 128 ? 18.396 9.823 -2.153 1.00 56.09 128 PRO A N 1
ATOM 1030 C CA . PRO A 1 128 ? 19.655 9.973 -1.413 1.00 56.09 128 PRO A CA 1
ATOM 1031 C C . PRO A 1 128 ? 19.836 11.369 -0.791 1.00 56.09 128 PRO A C 1
ATOM 1033 O O . PRO A 1 128 ? 20.588 11.537 0.164 1.00 56.09 128 PRO A O 1
ATOM 1036 N N . GLU A 1 129 ? 19.152 12.370 -1.348 1.00 53.44 129 GLU A N 1
ATOM 1037 C CA . GLU A 1 129 ? 19.108 13.750 -0.861 1.00 53.44 129 GLU A CA 1
ATOM 1038 C C . GLU A 1 129 ? 18.237 13.913 0.397 1.00 53.44 129 GLU A C 1
ATOM 1040 O O . GLU A 1 129 ? 18.549 14.763 1.228 1.00 53.44 129 GLU A O 1
ATOM 1045 N N . GLU A 1 130 ? 17.218 13.068 0.585 1.00 52.91 130 GLU A N 1
ATOM 1046 C CA . GLU A 1 130 ? 16.400 12.999 1.806 1.00 52.91 130 GLU A CA 1
ATOM 1047 C C . GLU A 1 130 ? 17.125 12.265 2.946 1.00 52.91 130 GLU A C 1
ATOM 1049 O O . GLU A 1 130 ? 16.874 12.537 4.115 1.00 52.91 130 GLU A O 1
ATOM 1054 N N . LEU A 1 131 ? 18.067 11.372 2.617 1.00 53.06 131 LEU A N 1
ATOM 1055 C CA . LEU A 1 131 ? 18.882 10.613 3.579 1.00 53.06 131 LEU A CA 1
ATOM 1056 C C . LEU A 1 131 ? 20.103 11.391 4.107 1.00 53.06 131 LEU A C 1
ATOM 1058 O O . LEU A 1 131 ? 20.929 10.844 4.839 1.00 53.06 131 LEU A O 1
ATOM 1062 N N . GLY A 1 132 ? 20.250 12.657 3.720 1.00 50.06 132 GLY A N 1
ATOM 1063 C CA . GLY A 1 132 ? 21.309 13.513 4.230 1.00 50.06 132 GLY A CA 1
ATOM 1064 C C . GLY A 1 132 ? 21.255 14.900 3.614 1.00 50.06 132 GLY A C 1
ATOM 1065 O O . GLY A 1 132 ? 21.865 15.161 2.570 1.00 50.06 132 GLY A O 1
ATOM 1066 N N . THR A 1 133 ? 20.581 15.817 4.300 1.00 50.41 133 THR A N 1
ATOM 1067 C CA . THR A 1 133 ? 20.689 17.267 4.068 1.00 50.41 133 THR A CA 1
ATOM 1068 C C . THR A 1 133 ? 22.092 17.783 4.405 1.00 50.41 133 THR A C 1
ATOM 1070 O O . THR A 1 133 ? 22.528 18.805 3.882 1.00 50.41 133 THR A O 1
ATOM 1073 N N . ASN A 1 134 ? 22.843 17.030 5.213 1.00 52.91 134 ASN A N 1
ATOM 1074 C CA . ASN A 1 134 ? 24.215 17.300 5.620 1.00 52.91 134 ASN A CA 1
ATOM 1075 C C . ASN A 1 134 ? 25.211 16.337 4.914 1.00 52.91 134 ASN A C 1
ATOM 1077 O O . ASN A 1 134 ? 25.036 15.116 4.984 1.00 52.91 134 ASN A O 1
ATOM 1081 N N . PRO A 1 135 ? 26.302 16.833 4.288 1.00 57.12 135 PRO A N 1
ATOM 1082 C CA . PRO A 1 135 ? 27.370 16.004 3.709 1.00 57.12 135 PRO A CA 1
ATOM 1083 C C . PRO A 1 135 ? 27.945 14.920 4.646 1.00 57.12 135 PRO A C 1
ATOM 1085 O O . PRO A 1 135 ? 28.341 13.850 4.180 1.00 57.12 135 PRO A O 1
ATOM 1088 N N . ALA A 1 136 ? 27.961 15.158 5.959 1.00 59.66 136 ALA A N 1
ATOM 1089 C CA . ALA A 1 136 ? 28.395 14.212 6.985 1.00 59.66 136 ALA A CA 1
ATOM 1090 C C . ALA A 1 136 ? 27.435 13.020 7.150 1.00 59.66 136 ALA A C 1
ATOM 1092 O O . ALA A 1 136 ? 27.897 11.899 7.365 1.00 59.66 136 ALA A O 1
ATOM 1093 N N . GLU A 1 137 ? 26.123 13.220 6.990 1.00 57.62 137 GLU A N 1
ATOM 1094 C CA . GLU A 1 137 ? 25.135 12.131 7.013 1.00 57.62 137 GLU A CA 1
ATOM 1095 C C . GLU A 1 137 ? 25.251 11.269 5.757 1.00 57.62 137 GLU A C 1
ATOM 1097 O O . GLU A 1 137 ? 25.345 10.045 5.852 1.00 57.62 137 GLU A O 1
ATOM 1102 N N . ARG A 1 138 ? 25.430 11.894 4.585 1.00 56.38 138 ARG A N 1
ATOM 1103 C CA . ARG A 1 138 ? 25.752 11.153 3.352 1.00 56.38 138 ARG A CA 1
ATOM 1104 C C . ARG A 1 138 ? 27.031 10.331 3.503 1.00 56.38 138 ARG A C 1
ATOM 1106 O O . ARG A 1 138 ? 27.092 9.192 3.048 1.00 56.38 138 ARG A O 1
ATOM 1113 N N . MET A 1 139 ? 28.052 10.876 4.171 1.00 56.25 139 MET A N 1
ATOM 1114 C CA . MET A 1 139 ? 29.285 10.145 4.478 1.00 56.25 139 MET A CA 1
ATOM 1115 C C . MET A 1 139 ? 29.087 9.006 5.485 1.00 56.25 139 MET A C 1
ATOM 1117 O O . MET A 1 139 ? 29.840 8.039 5.423 1.00 56.25 139 MET A O 1
ATOM 1121 N N . LYS A 1 140 ? 28.117 9.099 6.402 1.00 57.16 140 LYS A N 1
ATOM 1122 C CA . LYS A 1 140 ? 27.779 8.042 7.371 1.00 57.16 140 LYS A CA 1
ATOM 1123 C C . LYS A 1 140 ? 27.116 6.836 6.696 1.00 57.16 140 LYS A C 1
ATOM 1125 O O . LYS A 1 140 ? 27.391 5.710 7.092 1.00 57.16 140 LYS A O 1
ATOM 1130 N N . HIS A 1 141 ? 26.304 7.078 5.667 1.00 49.97 141 HIS A N 1
ATOM 1131 C CA . HIS A 1 141 ? 25.573 6.044 4.921 1.00 49.97 141 HIS A CA 1
ATOM 1132 C C . HIS A 1 141 ? 26.331 5.491 3.702 1.00 49.97 141 HIS A C 1
ATOM 1134 O O . HIS A 1 141 ? 25.927 4.488 3.108 1.00 49.97 141 HIS A O 1
ATOM 1140 N N . ARG A 1 142 ? 27.451 6.121 3.330 1.00 49.28 142 ARG A N 1
ATOM 1141 C CA . ARG A 1 142 ? 28.364 5.642 2.288 1.00 49.28 142 ARG A CA 1
ATOM 1142 C C . ARG A 1 142 ? 29.196 4.475 2.830 1.00 49.28 142 ARG A C 1
ATOM 1144 O O . ARG A 1 142 ? 29.783 4.590 3.900 1.00 49.28 142 ARG A O 1
ATOM 1151 N N . LEU A 1 143 ? 29.280 3.378 2.072 1.00 51.03 143 LEU A N 1
ATOM 1152 C CA . LEU A 1 143 ? 30.170 2.238 2.343 1.00 51.03 143 LEU A CA 1
ATOM 1153 C C . LEU A 1 143 ? 31.581 2.729 2.723 1.00 51.03 143 LEU A C 1
ATOM 1155 O O . LEU A 1 143 ? 32.303 3.253 1.875 1.00 51.03 143 LEU A O 1
ATOM 1159 N N . LYS A 1 144 ? 31.967 2.572 3.997 1.00 47.44 144 LYS A N 1
ATOM 1160 C CA . LYS A 1 144 ? 33.314 2.901 4.503 1.00 47.44 144 LYS A CA 1
ATOM 1161 C C . LYS A 1 144 ? 34.234 1.685 4.639 1.00 47.44 144 LYS A C 1
ATOM 1163 O O . LYS A 1 144 ? 35.327 1.830 5.176 1.00 47.44 144 LYS A O 1
ATOM 1168 N N . GLN A 1 145 ? 33.819 0.499 4.195 1.00 48.09 145 GLN A N 1
ATOM 1169 C CA . GLN A 1 145 ? 34.621 -0.706 4.396 1.00 48.09 145 GLN A CA 1
ATOM 1170 C C . GLN A 1 145 ? 35.390 -1.129 3.137 1.00 48.09 145 GLN A C 1
ATOM 1172 O O . GLN A 1 145 ? 34.825 -1.092 2.040 1.00 48.09 145 GLN A O 1
ATOM 1177 N N . PRO A 1 146 ? 36.664 -1.543 3.280 1.00 42.22 146 PRO A N 1
ATOM 1178 C CA . PRO A 1 146 ? 37.383 -2.223 2.215 1.00 42.22 146 PRO A CA 1
ATOM 1179 C C . PRO A 1 146 ? 36.676 -3.548 1.912 1.00 42.22 146 PRO A C 1
ATOM 1181 O O . PRO A 1 146 ? 36.327 -4.300 2.820 1.00 42.22 146 PRO A O 1
ATOM 1184 N N . VAL A 1 147 ? 36.443 -3.815 0.627 1.00 45.56 147 VAL A N 1
ATOM 1185 C CA . VAL A 1 147 ? 35.907 -5.091 0.141 1.00 45.56 147 VAL A CA 1
ATOM 1186 C C . VAL A 1 147 ? 36.815 -6.205 0.664 1.00 45.56 147 VAL A C 1
ATOM 1188 O O . VAL A 1 147 ? 38.004 -6.226 0.342 1.00 45.56 147 VAL A O 1
ATOM 1191 N N . SER A 1 148 ? 36.292 -7.105 1.502 1.00 43.78 148 SER A N 1
ATOM 1192 C CA . SER A 1 148 ? 37.060 -8.280 1.905 1.00 43.78 148 SER A CA 1
ATOM 1193 C C . SER A 1 148 ? 37.318 -9.145 0.667 1.00 43.78 148 SER A C 1
ATOM 1195 O O . SER A 1 148 ? 36.459 -9.275 -0.206 1.00 43.78 148 SER A O 1
ATOM 1197 N N . LEU A 1 149 ? 38.488 -9.785 0.600 1.00 47.31 149 LEU A N 1
ATOM 1198 C CA . LEU A 1 149 ? 38.855 -10.734 -0.464 1.00 47.31 149 LEU A CA 1
ATOM 1199 C C . LEU A 1 149 ? 37.855 -11.899 -0.636 1.00 47.31 149 LEU A C 1
ATOM 1201 O O . LEU A 1 149 ? 37.908 -12.607 -1.635 1.00 47.31 149 LEU A O 1
ATOM 1205 N N . SER A 1 150 ? 36.931 -12.085 0.311 1.00 51.22 150 SER A N 1
ATOM 1206 C CA . SER A 1 150 ? 35.861 -13.084 0.287 1.00 51.22 150 SER A CA 1
ATOM 1207 C C . SER A 1 150 ? 34.537 -12.600 -0.328 1.00 51.22 150 SER A C 1
ATOM 1209 O O . SER A 1 150 ? 33.594 -13.382 -0.398 1.00 51.22 150 SER A O 1
ATOM 1211 N N . GLY A 1 151 ? 34.429 -11.339 -0.768 1.00 48.00 151 GLY A N 1
ATOM 1212 C CA . GLY A 1 151 ? 33.230 -10.814 -1.441 1.00 48.00 151 GLY A CA 1
ATOM 1213 C C . GLY A 1 151 ? 32.007 -10.607 -0.536 1.00 48.00 151 GLY A C 1
ATOM 1214 O O . GLY A 1 151 ? 30.935 -10.256 -1.026 1.00 48.00 151 GLY A O 1
ATOM 1215 N N . VAL A 1 152 ? 32.151 -10.792 0.779 1.00 44.69 152 VAL A N 1
ATOM 1216 C CA . VAL A 1 152 ? 31.070 -10.599 1.753 1.00 44.69 152 VAL A CA 1
ATOM 1217 C C . VAL A 1 152 ? 31.181 -9.197 2.345 1.00 44.69 152 VAL A C 1
ATOM 1219 O O . VAL A 1 152 ? 32.092 -8.899 3.115 1.00 44.69 152 VAL A O 1
ATOM 1222 N N . LEU A 1 153 ? 30.244 -8.322 1.984 1.00 51.38 153 LEU A N 1
ATOM 1223 C CA . LEU A 1 153 ? 30.125 -6.986 2.564 1.00 51.38 153 LEU A CA 1
ATOM 1224 C C . LEU A 1 153 ? 29.578 -7.094 3.996 1.00 51.38 153 LEU A C 1
ATOM 1226 O O . LEU A 1 153 ? 28.402 -7.394 4.191 1.00 51.38 153 LEU A O 1
ATOM 1230 N N . GLN A 1 154 ? 30.402 -6.802 5.006 1.00 49.56 154 GLN A N 1
ATOM 1231 C CA . GLN A 1 154 ? 29.907 -6.498 6.351 1.00 49.56 154 GLN A CA 1
ATOM 1232 C C . GLN A 1 154 ? 29.270 -5.102 6.331 1.00 49.56 154 GLN A C 1
ATOM 1234 O O . GLN A 1 154 ? 29.936 -4.077 6.466 1.00 49.56 154 GLN A O 1
ATOM 1239 N N . ALA A 1 155 ? 27.962 -5.041 6.089 1.00 47.91 155 ALA A N 1
ATOM 1240 C CA . ALA A 1 155 ? 27.245 -3.774 6.061 1.00 47.91 155 ALA A CA 1
ATOM 1241 C C . ALA A 1 155 ? 27.084 -3.206 7.481 1.00 47.91 155 ALA A C 1
ATOM 1243 O O . ALA A 1 155 ? 26.552 -3.865 8.372 1.00 47.91 155 ALA A O 1
ATOM 1244 N N . ALA A 1 156 ? 27.497 -1.953 7.685 1.00 54.38 156 ALA A N 1
ATOM 1245 C CA . ALA A 1 156 ? 27.103 -1.186 8.864 1.00 54.38 156 ALA A CA 1
ATOM 1246 C C . ALA A 1 156 ? 25.599 -0.856 8.795 1.00 54.38 156 ALA A C 1
ATOM 1248 O O . ALA A 1 156 ? 25.045 -0.690 7.700 1.00 54.38 156 ALA A O 1
ATOM 1249 N N . ALA A 1 157 ? 24.939 -0.718 9.949 1.00 52.41 157 ALA A N 1
ATOM 1250 C CA . ALA A 1 157 ? 23.541 -0.291 10.013 1.00 52.41 157 ALA A CA 1
ATOM 1251 C C . ALA A 1 157 ? 23.354 1.048 9.270 1.00 52.41 157 ALA A C 1
ATOM 1253 O O . ALA A 1 157 ? 24.088 2.009 9.498 1.00 52.41 157 ALA A O 1
ATOM 1254 N N . GLY A 1 158 ? 22.385 1.097 8.359 1.00 51.59 158 GLY A N 1
ATOM 1255 C CA . GLY A 1 158 ? 22.072 2.243 7.509 1.00 51.59 158 GLY A CA 1
ATOM 1256 C C . GLY A 1 158 ? 22.840 2.316 6.185 1.00 51.59 158 GLY A C 1
ATOM 1257 O O . GLY A 1 158 ? 22.758 3.346 5.524 1.00 51.59 158 GLY A O 1
ATOM 1258 N N . THR A 1 159 ? 23.596 1.288 5.783 1.00 51.84 159 THR A N 1
ATOM 1259 C CA . THR A 1 159 ? 24.356 1.319 4.517 1.00 51.84 159 THR A CA 1
ATOM 1260 C C . THR A 1 159 ? 23.467 0.958 3.322 1.00 51.84 159 THR A C 1
ATOM 1262 O O . THR A 1 159 ? 22.856 -0.112 3.306 1.00 51.84 159 THR A O 1
ATOM 1265 N N . PHE A 1 160 ? 23.431 1.840 2.318 1.00 54.94 160 PHE A N 1
ATOM 1266 C CA . PHE A 1 160 ? 22.686 1.673 1.066 1.00 54.94 160 PHE A CA 1
ATOM 1267 C C . PHE A 1 160 ? 23.617 1.221 -0.065 1.00 54.94 160 PHE A C 1
ATOM 1269 O O . PHE A 1 160 ? 24.682 1.810 -0.268 1.00 54.94 160 PHE A O 1
ATOM 1276 N N . VAL A 1 161 ? 23.202 0.212 -0.836 1.00 55.66 161 VAL A N 1
ATOM 1277 C CA . VAL A 1 161 ? 23.913 -0.225 -2.048 1.00 55.66 161 VAL A CA 1
ATOM 1278 C C . VAL A 1 161 ? 22.907 -0.438 -3.178 1.00 55.66 161 VAL A C 1
ATOM 1280 O O . VAL A 1 161 ? 22.166 -1.415 -3.149 1.00 5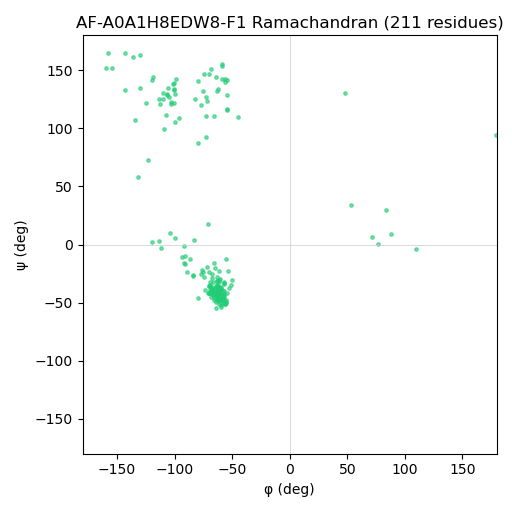5.66 161 VAL A O 1
ATOM 1283 N N . SER A 1 162 ? 22.929 0.502 -4.134 1.00 62.75 162 SER A N 1
ATOM 1284 C CA . SER A 1 162 ? 22.324 0.511 -5.483 1.00 62.75 162 SER A CA 1
ATOM 1285 C C . SER A 1 162 ? 20.855 0.088 -5.632 1.00 62.75 162 SER A C 1
ATOM 1287 O O . SER A 1 162 ? 20.466 -1.010 -5.247 1.00 62.75 162 SER A O 1
ATOM 1289 N N . ASP A 1 163 ? 20.065 0.909 -6.328 1.00 72.06 163 ASP A N 1
ATOM 1290 C CA . ASP A 1 163 ? 18.750 0.515 -6.829 1.00 72.06 163 ASP A CA 1
ATOM 1291 C C . ASP A 1 163 ? 18.897 -0.367 -8.083 1.00 72.06 163 ASP A C 1
ATOM 1293 O O . ASP A 1 163 ? 19.458 0.043 -9.103 1.00 72.06 163 ASP A O 1
ATOM 1297 N N . HIS A 1 164 ? 18.387 -1.599 -8.027 1.00 83.94 164 HIS A N 1
ATOM 1298 C CA . HIS A 1 164 ? 18.294 -2.473 -9.192 1.00 83.94 164 HIS A CA 1
ATOM 1299 C C . HIS A 1 164 ? 16.835 -2.639 -9.608 1.00 83.94 164 HIS A C 1
ATOM 1301 O O . HIS A 1 164 ? 15.986 -3.051 -8.821 1.00 83.94 164 HIS A O 1
ATOM 1307 N N . LEU A 1 165 ? 16.555 -2.339 -10.876 1.00 88.12 165 LEU A N 1
ATOM 1308 C CA . LEU A 1 165 ? 15.242 -2.523 -11.479 1.00 88.12 165 LEU A CA 1
ATOM 1309 C C . LEU A 1 165 ? 15.302 -3.616 -12.530 1.00 88.12 165 LEU A C 1
ATOM 1311 O O . LEU A 1 165 ? 16.009 -3.483 -13.532 1.00 88.12 165 LEU A O 1
ATOM 1315 N N . SER A 1 166 ? 14.492 -4.647 -12.334 1.00 92.94 166 SER A N 1
ATOM 1316 C CA . SER A 1 166 ? 14.272 -5.695 -13.321 1.00 92.94 166 SER A CA 1
ATOM 1317 C C . SER A 1 166 ? 12.877 -5.513 -13.917 1.00 92.94 166 SER A C 1
ATOM 1319 O O . SER A 1 166 ? 11.872 -5.657 -13.223 1.00 92.94 166 SER A O 1
ATOM 1321 N N . ALA A 1 167 ? 12.817 -5.140 -15.195 1.00 94.12 167 ALA A N 1
ATOM 1322 C CA . ALA A 1 167 ? 11.570 -4.878 -15.911 1.00 94.12 167 ALA A CA 1
ATOM 1323 C C . ALA A 1 167 ? 11.170 -6.090 -16.768 1.00 94.12 167 ALA A C 1
ATOM 1325 O O . ALA A 1 167 ? 11.977 -6.572 -17.564 1.00 94.12 167 ALA A O 1
ATOM 1326 N N . TYR A 1 168 ? 9.923 -6.536 -16.625 1.00 94.75 168 TYR A N 1
ATOM 1327 C CA . TYR A 1 168 ? 9.312 -7.669 -17.323 1.00 94.75 168 TYR A CA 1
ATOM 1328 C C . TYR A 1 168 ? 7.960 -7.271 -17.931 1.00 94.75 168 TYR A C 1
ATOM 1330 O O . TYR A 1 168 ? 7.346 -6.304 -17.494 1.00 94.75 168 TYR A O 1
ATOM 1338 N N . ASP A 1 169 ? 7.438 -8.050 -18.878 1.00 92.75 169 ASP A N 1
ATOM 1339 C CA . ASP A 1 169 ? 6.212 -7.700 -19.621 1.00 92.75 169 ASP A CA 1
ATOM 1340 C C . ASP A 1 169 ? 5.005 -7.306 -18.760 1.00 92.75 169 ASP A C 1
ATOM 1342 O O . ASP A 1 169 ? 4.251 -6.421 -19.152 1.00 92.75 169 ASP A O 1
ATOM 1346 N N . SER A 1 170 ? 4.842 -7.924 -17.589 1.00 91.31 170 SER A N 1
ATOM 1347 C CA . SER A 1 170 ? 3.695 -7.711 -16.699 1.00 91.31 170 SER A CA 1
ATOM 1348 C C . SER A 1 170 ? 4.061 -7.176 -15.315 1.00 91.31 170 SER A C 1
ATOM 1350 O O . SER A 1 170 ? 3.192 -7.073 -14.449 1.00 91.31 170 SER A O 1
ATOM 1352 N N . LYS A 1 171 ? 5.347 -6.907 -15.059 1.00 96.31 171 LYS A N 1
ATOM 1353 C CA . LYS A 1 171 ? 5.799 -6.488 -13.731 1.00 96.31 171 LYS A CA 1
ATOM 1354 C C . LYS A 1 171 ? 7.135 -5.772 -13.730 1.00 96.31 171 LYS A C 1
ATOM 1356 O O . LYS A 1 171 ? 8.022 -6.072 -14.528 1.00 96.31 171 LYS A O 1
ATOM 1361 N N . LEU A 1 172 ? 7.303 -4.900 -12.748 1.00 96.31 172 LEU A N 1
ATOM 1362 C CA . LEU A 1 172 ? 8.576 -4.289 -12.399 1.00 96.31 172 LEU A CA 1
ATOM 1363 C C . LEU A 1 172 ? 8.996 -4.784 -11.017 1.00 96.31 172 LEU A C 1
ATOM 1365 O O . LEU A 1 172 ? 8.244 -4.654 -10.057 1.00 96.31 172 LEU A O 1
ATOM 1369 N N . VAL A 1 173 ? 10.200 -5.336 -10.910 1.00 95.25 173 VAL A N 1
ATOM 1370 C CA . VAL A 1 173 ? 10.783 -5.723 -9.622 1.00 95.25 173 VAL A CA 1
ATOM 1371 C C . VAL A 1 173 ? 11.811 -4.675 -9.230 1.00 95.25 173 VAL A C 1
ATOM 1373 O O . VAL A 1 173 ? 12.770 -4.429 -9.967 1.00 95.25 173 VAL A O 1
ATOM 1376 N N . TYR A 1 174 ? 11.595 -4.060 -8.074 1.00 89.81 174 TYR A N 1
ATOM 1377 C CA . TYR A 1 174 ? 12.534 -3.143 -7.448 1.00 89.81 174 TYR A CA 1
ATOM 1378 C C . TYR A 1 174 ? 13.280 -3.881 -6.348 1.00 89.81 174 TYR A C 1
ATOM 1380 O O . TYR A 1 174 ? 12.652 -4.371 -5.416 1.00 89.81 174 TYR A O 1
ATOM 1388 N N . ASN A 1 175 ? 14.605 -3.928 -6.451 1.00 88.75 175 ASN A N 1
ATOM 1389 C CA . ASN A 1 175 ? 15.487 -4.484 -5.436 1.00 88.75 175 ASN A CA 1
ATOM 1390 C C . ASN A 1 175 ? 16.441 -3.400 -4.934 1.00 88.75 175 ASN A C 1
ATOM 1392 O O . ASN A 1 175 ? 16.966 -2.602 -5.715 1.00 88.75 175 ASN A O 1
ATOM 1396 N N . ALA A 1 176 ? 16.705 -3.408 -3.636 1.00 84.19 176 ALA A N 1
ATOM 1397 C CA . ALA A 1 176 ? 17.702 -2.566 -2.999 1.00 84.19 176 ALA A CA 1
ATOM 1398 C C . ALA A 1 176 ? 18.405 -3.337 -1.881 1.00 84.19 176 ALA A C 1
ATOM 1400 O O . ALA A 1 176 ? 17.931 -4.375 -1.429 1.00 84.19 176 ALA A O 1
ATOM 1401 N N . THR A 1 177 ? 19.538 -2.821 -1.412 1.00 80.06 177 THR A N 1
ATOM 1402 C CA . THR A 1 177 ? 20.191 -3.340 -0.204 1.00 80.06 177 THR A CA 1
ATOM 1403 C C . THR A 1 177 ? 19.923 -2.396 0.962 1.00 80.06 177 THR A C 1
ATOM 1405 O O . THR A 1 177 ? 20.273 -1.216 0.888 1.00 80.06 177 THR A O 1
ATOM 1408 N N . TYR A 1 178 ? 19.337 -2.913 2.040 1.00 75.94 178 TYR A N 1
ATOM 1409 C CA . TYR A 1 178 ? 19.072 -2.194 3.284 1.00 75.94 178 TYR A CA 1
ATOM 1410 C C . TYR A 1 178 ? 19.696 -2.956 4.457 1.00 75.94 178 TYR A C 1
ATOM 1412 O O . TYR A 1 178 ? 19.394 -4.126 4.670 1.00 75.94 178 TYR A O 1
ATOM 1420 N N . ASN A 1 179 ? 20.599 -2.317 5.210 1.00 75.94 179 ASN A N 1
ATOM 1421 C CA . ASN A 1 179 ? 21.344 -2.954 6.312 1.00 75.94 179 ASN A CA 1
ATOM 1422 C C . ASN A 1 179 ? 22.072 -4.254 5.905 1.00 75.94 179 ASN A C 1
ATOM 1424 O O . ASN A 1 179 ? 22.162 -5.193 6.689 1.00 75.94 179 ASN A O 1
ATOM 1428 N N . GLY A 1 180 ? 22.571 -4.327 4.666 1.00 74.69 180 GLY A N 1
ATOM 1429 C CA . GLY A 1 180 ? 23.229 -5.529 4.132 1.00 74.69 180 GLY A CA 1
ATOM 1430 C C . GLY A 1 180 ? 22.285 -6.660 3.728 1.00 74.69 180 GLY A C 1
ATOM 1431 O O . GLY A 1 180 ? 22.754 -7.690 3.255 1.00 74.69 180 GLY A O 1
ATOM 1432 N N . VAL A 1 181 ? 20.973 -6.471 3.873 1.00 81.25 181 VAL A N 1
ATOM 1433 C CA . VAL A 1 181 ? 19.949 -7.414 3.423 1.00 81.25 181 VAL A CA 1
ATOM 1434 C C . VAL A 1 181 ? 19.367 -6.913 2.110 1.00 81.25 181 VAL A C 1
ATOM 1436 O O . VAL A 1 181 ? 19.049 -5.730 1.966 1.00 81.25 181 VAL A O 1
ATOM 1439 N N . MET A 1 182 ? 19.245 -7.808 1.134 1.00 84.56 182 MET A N 1
ATOM 1440 C CA . MET A 1 182 ? 18.526 -7.505 -0.096 1.00 84.56 182 MET A CA 1
ATOM 1441 C C . MET A 1 182 ? 17.032 -7.455 0.215 1.00 84.56 182 MET A C 1
ATOM 1443 O O . MET A 1 182 ? 16.474 -8.417 0.732 1.00 84.56 182 MET A O 1
ATOM 1447 N N . VAL A 1 183 ? 16.408 -6.330 -0.097 1.00 88.56 183 VAL A N 1
ATOM 1448 C CA . VAL A 1 183 ? 14.973 -6.099 0.046 1.00 88.56 183 VAL A CA 1
ATOM 1449 C C . VAL A 1 183 ? 14.394 -5.817 -1.326 1.00 88.56 183 VAL A C 1
ATOM 1451 O O . VAL A 1 183 ? 15.045 -5.178 -2.158 1.00 88.56 183 VAL A O 1
ATOM 1454 N N . GLY A 1 184 ? 13.175 -6.277 -1.582 1.00 90.31 184 GLY A N 1
ATOM 1455 C CA . GLY A 1 184 ? 12.554 -6.048 -2.876 1.00 90.31 184 GLY A CA 1
ATOM 1456 C C . GLY A 1 184 ? 11.039 -6.067 -2.837 1.00 90.31 184 GLY A C 1
ATOM 1457 O O . GLY A 1 184 ? 10.423 -6.692 -1.978 1.00 90.31 184 GLY A O 1
ATOM 1458 N N . TYR A 1 185 ? 10.429 -5.336 -3.765 1.00 94.69 185 TYR A N 1
ATOM 1459 C CA . TYR A 1 185 ? 8.995 -5.421 -3.995 1.00 94.69 185 TYR A CA 1
ATOM 1460 C C . TYR A 1 185 ? 8.692 -5.473 -5.483 1.00 94.69 185 TYR A C 1
ATOM 1462 O O . TYR A 1 185 ? 9.503 -5.116 -6.342 1.00 94.69 185 TYR A O 1
ATOM 1470 N N . GLU A 1 186 ? 7.487 -5.941 -5.763 1.00 97.00 186 GLU A N 1
ATOM 1471 C CA . GLU A 1 186 ? 6.963 -6.085 -7.103 1.00 97.00 186 GLU A CA 1
ATOM 1472 C C . GLU A 1 186 ? 5.854 -5.053 -7.337 1.00 97.00 186 GLU A C 1
ATOM 1474 O O . GLU A 1 186 ? 4.931 -4.925 -6.533 1.00 97.00 186 GLU A O 1
ATOM 1479 N N . LEU A 1 187 ? 5.946 -4.335 -8.453 1.00 97.62 187 LEU A N 1
ATOM 1480 C CA . LEU A 1 187 ? 4.877 -3.522 -9.018 1.00 97.62 187 LEU A CA 1
ATOM 1481 C C . LEU A 1 187 ? 4.229 -4.329 -10.150 1.00 97.62 187 LEU A C 1
ATOM 1483 O O . LEU A 1 187 ? 4.834 -4.515 -11.210 1.00 97.62 187 LEU A O 1
ATOM 1487 N N . SER A 1 188 ? 3.031 -4.856 -9.896 1.00 98.31 188 SER A N 1
ATOM 1488 C CA . SER A 1 188 ? 2.292 -5.746 -10.800 1.00 98.31 188 SER A CA 1
ATOM 1489 C C . SER A 1 188 ? 0.789 -5.740 -10.504 1.00 98.31 188 SER A C 1
ATOM 1491 O O . SER A 1 188 ? 0.371 -5.302 -9.429 1.00 98.31 188 SER A O 1
ATOM 1493 N N . GLU A 1 189 ? -0.017 -6.262 -11.436 1.00 98.38 189 GLU A N 1
ATOM 1494 C CA . GLU A 1 189 ? -1.477 -6.383 -11.262 1.00 98.38 189 GLU A CA 1
ATOM 1495 C C . GLU A 1 189 ? -1.862 -7.206 -10.020 1.00 98.38 189 GLU A C 1
ATOM 1497 O O . GLU A 1 189 ? -2.618 -6.693 -9.195 1.00 98.38 189 GLU A O 1
ATOM 1502 N N . PRO A 1 190 ? -1.291 -8.406 -9.762 1.00 98.31 190 PRO A N 1
ATOM 1503 C CA . PRO A 1 190 ? -1.632 -9.163 -8.554 1.00 98.31 190 PRO A CA 1
ATOM 1504 C C . PRO A 1 190 ? -1.388 -8.395 -7.247 1.00 98.31 190 PRO A C 1
ATOM 1506 O O . PRO A 1 190 ? -2.132 -8.564 -6.279 1.00 98.31 190 PRO A O 1
ATOM 1509 N N . LYS A 1 191 ? -0.357 -7.538 -7.208 1.00 98.12 191 LYS A N 1
ATOM 1510 C CA . LYS A 1 191 ? -0.045 -6.693 -6.045 1.00 98.12 191 LYS A CA 1
ATOM 1511 C C . LYS A 1 191 ? -1.032 -5.537 -5.902 1.00 98.12 191 LYS A C 1
ATOM 1513 O O . LYS A 1 191 ? -1.452 -5.247 -4.782 1.00 98.12 191 LYS A O 1
ATOM 1518 N N . ALA A 1 192 ? -1.443 -4.923 -7.010 1.00 98.38 192 ALA A N 1
ATOM 1519 C CA . ALA A 1 192 ? -2.503 -3.917 -7.009 1.00 98.38 192 ALA A CA 1
ATOM 1520 C C . ALA A 1 192 ? -3.840 -4.514 -6.531 1.00 98.38 192 ALA A C 1
ATOM 1522 O O . ALA A 1 192 ? -4.497 -3.954 -5.655 1.00 98.38 192 ALA A O 1
ATOM 1523 N N . ASP A 1 193 ? -4.195 -5.708 -7.005 1.00 98.44 193 ASP A N 1
ATOM 1524 C CA . ASP A 1 193 ? -5.402 -6.422 -6.576 1.00 98.44 193 ASP A CA 1
ATOM 1525 C C . ASP A 1 193 ? -5.336 -6.862 -5.109 1.00 98.44 193 ASP A C 1
ATOM 1527 O O . ASP A 1 193 ? -6.351 -6.911 -4.412 1.00 98.44 193 ASP A O 1
ATOM 1531 N N . ALA A 1 194 ? -4.147 -7.186 -4.597 1.00 98.25 194 ALA A N 1
ATOM 1532 C CA . ALA A 1 194 ? -3.956 -7.429 -3.173 1.00 98.25 194 ALA A CA 1
ATOM 1533 C C . ALA A 1 194 ? -4.198 -6.172 -2.324 1.00 98.25 194 ALA A C 1
ATOM 1535 O O . ALA A 1 194 ? -4.844 -6.281 -1.281 1.00 98.25 194 ALA A O 1
ATOM 1536 N N . LEU A 1 195 ? -3.729 -4.995 -2.762 1.00 97.88 195 LEU A N 1
ATOM 1537 C CA . LEU A 1 195 ? -4.025 -3.725 -2.088 1.00 97.88 195 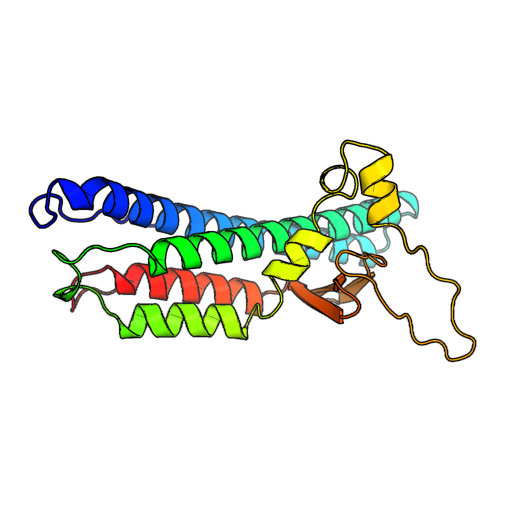LEU A CA 1
ATOM 1538 C C . LEU A 1 195 ? -5.523 -3.436 -2.100 1.00 97.88 195 LEU A C 1
ATOM 1540 O O . LEU A 1 195 ? -6.084 -3.164 -1.045 1.00 97.88 195 LEU A O 1
ATOM 1544 N N . SER A 1 196 ? -6.169 -3.577 -3.257 1.00 98.31 196 SER A N 1
ATOM 1545 C CA . SER A 1 196 ? -7.609 -3.355 -3.416 1.00 98.31 196 SER A CA 1
ATOM 1546 C C . SER A 1 196 ? -8.425 -4.237 -2.462 1.00 98.31 196 SER A C 1
ATOM 1548 O O . SER A 1 196 ? -9.187 -3.735 -1.636 1.00 98.31 196 SER A O 1
ATOM 1550 N N . ARG A 1 197 ? -8.134 -5.546 -2.429 1.00 98.25 197 ARG A N 1
ATOM 1551 C CA . ARG A 1 197 ? -8.752 -6.484 -1.474 1.00 98.25 197 ARG A CA 1
ATOM 1552 C C . ARG A 1 197 ? -8.449 -6.142 -0.016 1.00 98.25 197 ARG A C 1
ATOM 1554 O O . ARG A 1 197 ? -9.298 -6.334 0.851 1.00 98.25 197 ARG A O 1
ATOM 1561 N N . ALA A 1 198 ? -7.243 -5.664 0.290 1.00 97.88 198 ALA A N 1
ATOM 1562 C CA . ALA A 1 198 ? -6.907 -5.230 1.641 1.00 97.88 198 ALA A CA 1
ATOM 1563 C C . ALA A 1 198 ? -7.713 -3.985 2.044 1.00 97.88 198 ALA A C 1
ATOM 1565 O O . ALA A 1 198 ? -8.195 -3.944 3.174 1.00 97.88 198 ALA A O 1
ATOM 1566 N N . VAL A 1 199 ? -7.915 -3.015 1.140 1.00 97.75 199 VAL A N 1
ATOM 1567 C CA . VAL A 1 199 ? -8.827 -1.878 1.361 1.00 97.75 199 VAL A CA 1
ATOM 1568 C C . VAL A 1 199 ? -10.226 -2.391 1.679 1.00 97.75 199 VAL A C 1
ATOM 1570 O O . VAL A 1 199 ? -10.779 -1.996 2.700 1.00 97.75 199 VAL A O 1
ATOM 1573 N N . ASP A 1 200 ? -10.777 -3.293 0.862 1.00 96.62 200 ASP A N 1
ATOM 1574 C CA . ASP A 1 200 ? -12.122 -3.847 1.075 1.00 96.62 200 ASP A CA 1
ATOM 1575 C C . ASP A 1 200 ? -12.259 -4.475 2.460 1.00 96.62 200 ASP A C 1
ATOM 1577 O O . ASP A 1 200 ? -13.191 -4.174 3.201 1.00 96.62 200 ASP A O 1
ATOM 1581 N N . LEU A 1 201 ? -11.287 -5.301 2.849 1.00 96.62 201 LEU A N 1
ATOM 1582 C CA . LEU A 1 201 ? -11.269 -5.936 4.163 1.00 96.62 201 LEU A CA 1
ATOM 1583 C C . LEU A 1 201 ? -11.154 -4.921 5.307 1.00 96.62 201 LEU A C 1
ATOM 1585 O O . LEU A 1 201 ? -11.736 -5.148 6.365 1.00 96.62 201 LEU A O 1
ATOM 1589 N N . TYR A 1 202 ? -10.427 -3.817 5.117 1.00 96.50 202 TYR A N 1
ATOM 1590 C CA . TYR A 1 202 ? -10.363 -2.743 6.107 1.00 96.50 202 TYR A CA 1
ATOM 1591 C C . TYR A 1 202 ? -11.677 -1.971 6.211 1.00 96.50 202 TYR A C 1
ATOM 1593 O O . TYR A 1 202 ? -12.105 -1.714 7.326 1.00 96.50 202 TYR A O 1
ATOM 1601 N N . PHE A 1 203 ? -12.354 -1.656 5.105 1.00 95.19 203 PHE A N 1
ATOM 1602 C CA . PHE A 1 203 ? -13.686 -1.039 5.157 1.00 95.19 203 PHE A CA 1
ATOM 1603 C C . PHE A 1 203 ? -14.702 -1.973 5.829 1.00 95.19 203 PHE A C 1
ATOM 1605 O O . PHE A 1 203 ? -15.372 -1.572 6.777 1.00 95.19 203 PHE A O 1
ATOM 1612 N N . ASN A 1 204 ? -14.725 -3.247 5.433 1.00 93.12 204 ASN A N 1
ATOM 1613 C CA . ASN A 1 204 ? -15.572 -4.278 6.041 1.00 93.12 204 ASN A CA 1
ATOM 1614 C C . ASN A 1 204 ? -15.265 -4.516 7.527 1.00 93.12 204 ASN A C 1
ATOM 1616 O O . ASN A 1 204 ? -16.119 -5.009 8.257 1.00 93.12 204 ASN A O 1
ATOM 1620 N N . ALA A 1 205 ? -14.059 -4.183 7.998 1.00 94.00 205 ALA A N 1
ATOM 1621 C CA . ALA A 1 205 ? -13.719 -4.285 9.413 1.00 94.00 205 ALA A CA 1
ATOM 1622 C C . ALA A 1 205 ? -14.478 -3.280 10.289 1.00 94.00 205 ALA A C 1
ATOM 1624 O O . ALA A 1 205 ? -14.641 -3.541 11.479 1.00 94.00 205 ALA A O 1
ATOM 1625 N N . PHE A 1 206 ? -14.918 -2.158 9.716 1.00 90.44 206 PHE A N 1
ATOM 1626 C CA . PHE A 1 206 ? -15.574 -1.071 10.443 1.00 90.44 206 PHE A CA 1
ATOM 1627 C C . PHE A 1 206 ? -17.058 -0.906 10.099 1.00 90.44 206 PHE A C 1
ATOM 1629 O O . PHE A 1 206 ? -17.723 -0.073 10.709 1.00 90.44 206 PHE A O 1
ATOM 1636 N N . LEU A 1 207 ? -17.590 -1.695 9.162 1.00 86.19 207 LEU A N 1
ATOM 1637 C CA . LEU A 1 207 ? -19.031 -1.767 8.934 1.00 86.19 207 LEU A CA 1
ATOM 1638 C C . LEU A 1 207 ? -19.730 -2.561 10.050 1.00 86.19 207 LEU A C 1
ATOM 1640 O O . LEU A 1 207 ? -19.155 -3.537 10.542 1.00 86.19 207 LEU A O 1
ATOM 1644 N N . PRO A 1 208 ? -20.973 -2.195 10.416 1.00 75.75 208 PRO A N 1
ATOM 1645 C CA . PRO A 1 208 ? -21.783 -2.982 11.337 1.00 75.75 208 PRO A CA 1
ATOM 1646 C C . PRO A 1 208 ? -21.922 -4.432 10.861 1.00 75.75 208 PRO A C 1
ATOM 1648 O O . PRO A 1 208 ? -22.093 -4.699 9.667 1.00 75.75 208 PRO A O 1
ATOM 1651 N N . VAL A 1 209 ? -21.894 -5.380 11.799 1.00 67.31 209 VAL A N 1
ATOM 1652 C CA . VAL A 1 209 ? -22.058 -6.812 11.505 1.00 67.31 209 VAL A CA 1
ATOM 1653 C C . VAL A 1 209 ? -23.366 -7.042 10.732 1.00 67.31 209 VAL A C 1
ATOM 1655 O O . VAL A 1 209 ? -24.452 -6.803 11.253 1.00 67.31 209 VAL A O 1
ATOM 1658 N N . GLY A 1 210 ? -23.256 -7.514 9.485 1.00 65.81 210 GLY A N 1
ATOM 1659 C CA . GLY A 1 210 ? -24.392 -7.753 8.582 1.00 65.81 210 GLY A CA 1
ATOM 1660 C C . GLY A 1 210 ? -24.504 -6.780 7.402 1.00 65.81 210 GLY A C 1
ATOM 1661 O O . GLY A 1 210 ? -25.367 -6.981 6.550 1.00 65.81 210 GLY A O 1
ATOM 1662 N N . GLN A 1 211 ? -23.637 -5.766 7.315 1.00 67.12 211 GLN A N 1
ATOM 1663 C CA . GLN A 1 211 ? -23.491 -4.909 6.135 1.00 67.12 211 GLN A CA 1
ATOM 1664 C C . GLN A 1 211 ? -22.186 -5.248 5.393 1.00 67.12 211 GLN A C 1
ATOM 1666 O O . GLN A 1 211 ? -21.122 -5.306 6.007 1.00 67.12 211 GLN A O 1
ATOM 1671 N N . GLU A 1 212 ? -22.266 -5.490 4.08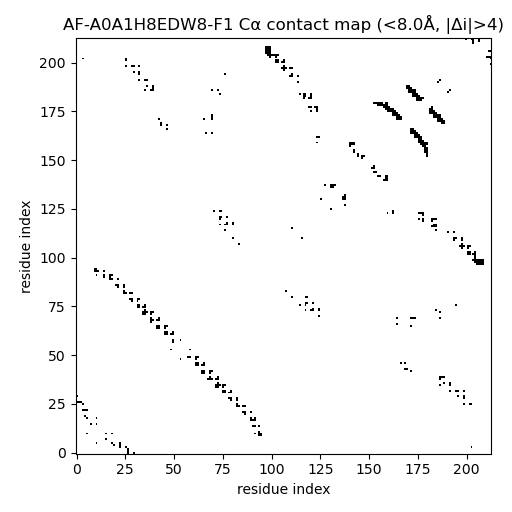2 1.00 61.97 212 GLU A N 1
ATOM 1672 C CA . GLU A 1 212 ? -21.100 -5.655 3.196 1.00 61.97 212 GLU A CA 1
ATOM 1673 C C . GLU A 1 212 ? -20.848 -4.344 2.425 1.00 61.97 212 GLU A C 1
ATOM 1675 O O . GLU A 1 212 ? -21.810 -3.681 2.026 1.00 61.97 212 GLU A O 1
ATOM 1680 N N . ALA A 1 213 ? -19.572 -3.950 2.277 1.00 58.94 213 ALA A N 1
ATOM 1681 C CA . ALA A 1 213 ? -19.139 -2.729 1.576 1.00 58.94 213 ALA A CA 1
ATOM 1682 C C . ALA A 1 213 ? -19.182 -2.839 0.048 1.00 58.94 213 ALA A C 1
ATOM 1684 O O . ALA A 1 213 ? -18.971 -3.954 -0.479 1.00 58.94 213 ALA A O 1
#

Radius of gyration: 20.58 Å; Cα contacts (8 Å, |Δi|>4): 293; chains: 1; bounding box: 63×30×56 Å

Nearest PDB structures (foldseek):
  6egc-assembly1_A  TM=5.882E-01  e=2.084E-01  synthetic construct
  4k2p-assembly3_C  TM=8.755E-01  e=3.953E+00  Homo sapiens
  4k2p-assembly2_B  TM=8.733E-01  e=3.953E+00  Homo sapiens
  6ixg-assembly1_A  TM=5.981E-01  e=4.860E+00  Homo sapiens

Organism: NCBI:txid1166340